Protein AF-A0A9E3DM97-F1 (afdb_monomer_lite)

Radius of gyration: 20.57 Å; chains: 1; bounding box: 46×46×54 Å

Sequence (259 aa):
MRTAILLAALASSLWGQPLRPTPDAPPVTGVTLENAVYNPANHTLDYDLVNQTQKYVSAWALVQYFKNERGDESVGGWALSEMAGSAVPKTPQVIAAGTPAFGMLAPAERRHAQSVARAGTGTADVTSMRVNLAAVIYDDASAEGDDAFLNHLFASRKARSDELQRWVPQISALKTSANPAADAQQLYQDMVEASYQEDKSNVGDVTTEQRAGRQERQRLLESIRNLVKSAEAKRPLDSQVNRLETEADSLLAGAVRRN

Structure (mmCIF, N/CA/C/O backbone):
data_AF-A0A9E3DM97-F1
#
_entry.id   AF-A0A9E3DM97-F1
#
loop_
_atom_site.group_PDB
_atom_site.id
_atom_site.type_symbol
_atom_site.label_atom_id
_atom_site.label_alt_id
_atom_site.label_comp_id
_atom_site.label_asym_id
_atom_site.label_entity_id
_atom_site.label_seq_id
_atom_site.pdbx_PDB_ins_code
_atom_site.Cartn_x
_atom_site.Cartn_y
_atom_site.Cartn_z
_atom_site.occupancy
_atom_site.B_iso_or_equiv
_atom_site.auth_seq_id
_atom_site.auth_comp_id
_atom_site.auth_asym_id
_atom_site.auth_atom_id
_atom_site.pdbx_PDB_model_num
ATOM 1 N N . MET A 1 1 ? -10.830 26.027 2.623 1.00 28.97 1 MET A N 1
ATOM 2 C CA . MET A 1 1 ? -9.904 25.484 1.599 1.00 28.97 1 MET A CA 1
ATOM 3 C C . MET A 1 1 ? -8.502 25.236 2.185 1.00 28.97 1 MET A C 1
ATOM 5 O O . MET A 1 1 ? -7.527 25.808 1.725 1.00 28.97 1 MET A O 1
ATOM 9 N N . ARG A 1 2 ? -8.372 24.416 3.241 1.00 24.23 2 ARG A N 1
ATOM 10 C CA . ARG A 1 2 ? -7.066 24.080 3.864 1.00 24.23 2 ARG A CA 1
ATOM 11 C C . ARG A 1 2 ? -6.919 22.595 4.242 1.00 24.23 2 ARG A C 1
ATOM 13 O O . ARG A 1 2 ? -5.919 22.204 4.820 1.00 24.23 2 ARG A O 1
ATOM 20 N N . THR A 1 3 ? -7.886 21.757 3.871 1.00 25.73 3 THR A N 1
ATOM 21 C CA . THR A 1 3 ? -7.971 20.351 4.302 1.00 25.73 3 THR A CA 1
ATOM 22 C C . THR A 1 3 ? -7.390 19.356 3.288 1.00 25.73 3 THR A C 1
ATOM 24 O O . THR A 1 3 ? -7.215 18.192 3.617 1.00 25.73 3 THR A O 1
ATOM 27 N N . ALA A 1 4 ? -7.052 19.796 2.070 1.00 24.53 4 ALA A N 1
ATOM 28 C CA . ALA A 1 4 ? -6.591 18.910 0.994 1.00 24.53 4 ALA A CA 1
ATOM 29 C C . ALA A 1 4 ? -5.059 18.729 0.925 1.00 24.53 4 ALA A C 1
ATOM 31 O O . ALA A 1 4 ? -4.582 17.837 0.235 1.00 24.53 4 ALA A O 1
ATOM 32 N N . ILE A 1 5 ? -4.277 19.537 1.653 1.00 25.33 5 ILE A N 1
ATOM 33 C CA . ILE A 1 5 ? -2.803 19.522 1.563 1.00 25.33 5 ILE A CA 1
ATOM 34 C C . ILE A 1 5 ? -2.169 18.511 2.542 1.00 25.33 5 ILE A C 1
ATOM 36 O O . ILE A 1 5 ? -1.063 18.036 2.303 1.00 25.33 5 ILE A O 1
ATOM 40 N N . LEU A 1 6 ? -2.878 18.085 3.598 1.00 23.70 6 LEU A N 1
ATOM 41 C CA . LEU A 1 6 ? -2.323 17.135 4.578 1.00 23.70 6 LEU A CA 1
ATOM 42 C C . LEU A 1 6 ? -2.313 15.663 4.118 1.00 23.70 6 LEU A C 1
ATOM 44 O O . LEU A 1 6 ? -1.473 14.898 4.581 1.00 23.70 6 LEU A O 1
ATOM 48 N N . LEU A 1 7 ? -3.184 15.256 3.187 1.00 25.08 7 LEU A N 1
ATOM 49 C CA . LEU A 1 7 ? -3.252 13.858 2.726 1.00 25.08 7 LEU A CA 1
ATOM 50 C C . LEU A 1 7 ? -2.130 13.491 1.735 1.00 25.08 7 LEU A C 1
ATOM 52 O O . LEU A 1 7 ? -1.658 12.358 1.738 1.00 25.08 7 LEU A O 1
ATOM 56 N N . ALA A 1 8 ? -1.628 14.452 0.954 1.00 26.42 8 ALA A N 1
ATOM 57 C CA . ALA A 1 8 ? -0.495 14.230 0.048 1.00 26.42 8 ALA A CA 1
ATOM 58 C C . ALA A 1 8 ? 0.863 14.179 0.785 1.00 26.42 8 ALA A C 1
ATOM 60 O O . ALA A 1 8 ? 1.794 13.496 0.350 1.00 26.42 8 ALA A O 1
ATOM 61 N N . ALA A 1 9 ? 0.969 14.853 1.936 1.00 24.89 9 ALA A N 1
ATOM 62 C CA . ALA A 1 9 ? 2.167 14.829 2.775 1.00 24.89 9 ALA A CA 1
ATOM 63 C C . ALA A 1 9 ? 2.327 13.491 3.522 1.00 24.89 9 ALA A C 1
ATOM 65 O O . ALA A 1 9 ? 3.437 12.965 3.591 1.00 24.89 9 ALA A O 1
ATOM 66 N N . LEU A 1 10 ? 1.224 12.887 3.981 1.00 27.94 10 LEU A N 1
ATOM 67 C CA . LEU A 1 10 ? 1.240 11.567 4.622 1.00 27.94 10 LEU A CA 1
ATOM 68 C C . LEU A 1 10 ? 1.661 10.450 3.662 1.00 27.94 10 LEU A C 1
ATOM 70 O O . LEU A 1 10 ? 2.350 9.537 4.083 1.00 27.94 10 LEU A O 1
ATOM 74 N N . ALA A 1 11 ? 1.366 10.547 2.362 1.00 31.45 11 ALA A N 1
ATOM 75 C CA . ALA A 1 11 ? 1.837 9.560 1.386 1.00 31.45 11 ALA A CA 1
ATOM 76 C C . ALA A 1 11 ? 3.361 9.615 1.125 1.00 31.45 11 ALA A C 1
ATOM 78 O O . ALA A 1 11 ? 3.932 8.686 0.555 1.00 31.45 11 ALA A O 1
ATOM 79 N N . SER A 1 12 ? 4.017 10.716 1.506 1.00 31.80 12 SER A N 1
ATOM 80 C CA . SER A 1 12 ? 5.428 10.998 1.200 1.00 31.80 12 SER A CA 1
ATOM 81 C C . SER A 1 12 ? 6.363 10.707 2.379 1.00 31.80 12 SER A C 1
ATOM 83 O O . SER A 1 12 ? 7.533 10.409 2.165 1.00 31.80 12 SER A O 1
ATOM 85 N N . SER A 1 13 ? 5.852 10.729 3.615 1.00 32.84 13 SER A N 1
ATOM 86 C CA . SER A 1 13 ? 6.583 10.334 4.830 1.00 32.84 13 SER A CA 1
ATOM 87 C C . SER A 1 13 ? 6.485 8.834 5.158 1.00 3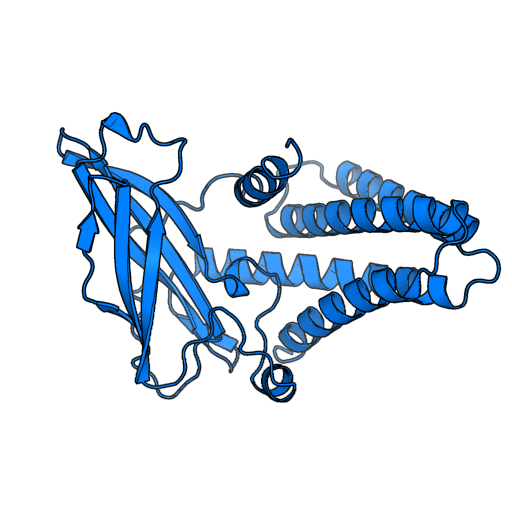2.84 13 SER A C 1
ATOM 89 O O . SER A 1 13 ? 7.102 8.377 6.120 1.00 32.84 13 SER A O 1
ATOM 91 N N . LEU A 1 14 ? 5.752 8.052 4.352 1.00 42.00 14 LEU A N 1
ATOM 92 C CA . LEU A 1 14 ? 5.551 6.607 4.544 1.00 42.00 14 LEU A CA 1
ATOM 93 C C . LEU A 1 14 ? 6.821 5.759 4.373 1.00 42.00 14 LEU A C 1
ATOM 95 O O . LEU A 1 14 ? 6.845 4.629 4.853 1.00 42.00 14 LEU A O 1
ATOM 99 N N . TRP A 1 15 ? 7.882 6.289 3.761 1.00 44.22 15 TRP A N 1
ATOM 100 C CA . TRP A 1 15 ? 9.115 5.545 3.490 1.00 44.22 15 TRP A CA 1
ATOM 101 C C . TRP A 1 15 ? 10.329 6.391 3.880 1.00 44.22 15 TRP A C 1
ATOM 103 O O . TRP A 1 15 ? 10.814 7.225 3.119 1.00 44.22 15 TRP A O 1
ATOM 113 N N . GLY A 1 16 ? 10.804 6.209 5.115 1.00 37.84 16 GLY A N 1
ATOM 114 C CA . GLY A 1 16 ? 12.095 6.746 5.536 1.00 37.84 16 GLY A CA 1
ATOM 115 C C . GLY A 1 16 ? 13.212 6.132 4.691 1.00 37.84 16 GLY A C 1
ATOM 116 O O . GLY A 1 16 ? 13.368 4.916 4.720 1.00 37.84 16 GLY A O 1
ATOM 117 N N . GLN A 1 17 ? 13.966 6.994 3.998 1.00 39.12 17 GLN A N 1
ATOM 118 C CA . GLN A 1 17 ? 14.954 6.701 2.946 1.00 39.12 17 GLN A CA 1
ATOM 119 C C . GLN A 1 17 ? 14.346 5.935 1.751 1.00 39.12 17 GLN A C 1
ATOM 121 O O . GLN A 1 17 ? 13.850 4.823 1.926 1.00 39.12 17 GLN A O 1
ATOM 126 N N . PRO A 1 18 ? 14.373 6.490 0.522 1.00 45.50 18 PRO A N 1
ATOM 127 C CA . PRO A 1 18 ? 13.959 5.728 -0.647 1.00 45.50 18 PRO A CA 1
ATOM 128 C C . PRO A 1 18 ? 14.848 4.487 -0.732 1.00 45.50 18 PRO A C 1
ATOM 130 O O . PRO A 1 18 ? 16.075 4.614 -0.736 1.00 45.50 18 PRO A O 1
ATOM 133 N N . LEU A 1 19 ? 14.233 3.300 -0.788 1.00 55.22 19 LEU A N 1
ATOM 134 C CA . LEU A 1 19 ? 14.940 2.093 -1.203 1.00 55.22 19 LEU A CA 1
ATOM 135 C C . LEU A 1 19 ? 15.675 2.464 -2.489 1.00 55.22 19 LEU A C 1
ATOM 137 O O . LEU A 1 19 ? 15.062 2.963 -3.439 1.00 55.22 19 LEU A O 1
ATOM 141 N N . ARG A 1 20 ? 17.004 2.358 -2.476 1.00 58.03 20 ARG A N 1
ATOM 142 C CA . ARG A 1 20 ? 17.763 2.536 -3.707 1.00 58.03 20 ARG A CA 1
ATOM 143 C C . ARG A 1 20 ? 17.482 1.293 -4.544 1.00 58.03 20 ARG A C 1
ATOM 145 O O . ARG A 1 20 ? 17.624 0.200 -4.003 1.00 58.03 20 ARG A O 1
ATOM 152 N N . PRO A 1 21 ? 17.061 1.445 -5.808 1.00 56.72 21 PRO A N 1
ATOM 153 C CA . PRO A 1 21 ? 16.903 0.304 -6.695 1.00 56.72 21 PRO A CA 1
ATOM 154 C C . PRO A 1 21 ? 18.220 -0.462 -6.729 1.00 56.72 21 PRO A C 1
ATOM 156 O O . PRO A 1 21 ? 19.277 0.164 -6.882 1.00 56.72 21 PRO A O 1
ATOM 159 N N . THR A 1 22 ? 18.173 -1.781 -6.579 1.00 60.03 22 THR A N 1
ATOM 160 C CA . THR A 1 22 ? 19.374 -2.589 -6.760 1.00 60.03 22 THR A CA 1
ATOM 161 C C . THR A 1 22 ? 19.718 -2.565 -8.254 1.00 60.03 22 THR A C 1
ATOM 163 O O . THR A 1 22 ? 18.855 -2.925 -9.056 1.00 60.03 22 THR A O 1
ATOM 166 N N . PRO A 1 23 ? 20.922 -2.116 -8.668 1.00 56.03 23 PRO A N 1
ATOM 167 C CA . PRO A 1 23 ? 21.264 -1.964 -10.088 1.00 56.03 23 PRO A CA 1
ATOM 168 C C . PRO A 1 23 ? 21.106 -3.249 -10.916 1.00 56.03 23 PRO A C 1
ATOM 170 O O . PRO A 1 23 ? 20.852 -3.162 -12.113 1.00 56.03 23 PRO A O 1
ATOM 173 N N . ASP A 1 24 ? 21.184 -4.407 -10.254 1.00 58.84 24 ASP A N 1
ATOM 174 C CA . ASP A 1 24 ? 21.128 -5.747 -10.848 1.00 58.84 24 ASP A CA 1
ATOM 175 C C . ASP A 1 24 ? 19.875 -6.543 -10.427 1.00 58.84 24 ASP A C 1
ATOM 177 O O . ASP A 1 24 ? 19.896 -7.774 -10.405 1.00 58.84 24 ASP A O 1
ATOM 181 N N . ALA A 1 25 ? 18.784 -5.870 -10.035 1.00 61.44 25 ALA A N 1
ATOM 182 C CA . ALA A 1 25 ? 17.543 -6.565 -9.691 1.00 61.44 25 ALA A CA 1
ATOM 183 C C . ALA A 1 25 ? 17.051 -7.435 -10.871 1.00 61.44 25 ALA A C 1
ATOM 185 O O . ALA A 1 25 ? 17.089 -6.975 -12.020 1.00 61.44 25 ALA A O 1
ATOM 186 N N . PRO A 1 26 ? 16.570 -8.670 -10.618 1.00 70.25 26 PRO A N 1
ATOM 187 C CA . PRO A 1 26 ? 16.059 -9.516 -11.682 1.00 70.25 26 PRO A CA 1
ATOM 188 C C . PRO A 1 26 ? 14.902 -8.814 -12.406 1.00 70.25 26 PRO A C 1
ATOM 190 O O . PRO A 1 26 ? 14.059 -8.182 -11.758 1.00 70.25 26 PRO A O 1
ATOM 193 N N . PRO A 1 27 ? 14.843 -8.901 -13.746 1.00 78.06 27 PRO A N 1
ATOM 194 C CA . PRO A 1 27 ? 13.791 -8.244 -14.499 1.00 78.06 27 PRO A CA 1
ATOM 195 C C . PRO A 1 27 ? 12.434 -8.853 -14.140 1.00 78.06 27 PRO A C 1
ATOM 197 O O . PRO A 1 27 ? 12.280 -10.072 -14.085 1.00 78.06 27 PRO A O 1
ATOM 200 N N . VAL A 1 28 ? 11.433 -7.997 -13.944 1.00 85.12 28 VAL A N 1
ATOM 201 C CA . VAL A 1 28 ? 10.033 -8.428 -13.920 1.00 85.12 28 VAL A CA 1
ATOM 202 C C . VAL A 1 28 ? 9.657 -8.872 -15.333 1.00 85.12 28 VAL A C 1
ATOM 204 O O . VAL A 1 28 ? 9.846 -8.113 -16.284 1.00 85.12 28 VAL A O 1
ATOM 207 N N . THR A 1 29 ? 9.129 -10.088 -15.478 1.00 90.50 29 THR A N 1
ATOM 208 C CA . THR A 1 29 ? 8.810 -10.669 -16.794 1.00 90.50 29 THR A CA 1
ATOM 209 C C . THR A 1 29 ? 7.314 -10.797 -17.044 1.00 90.50 29 THR A C 1
ATOM 211 O O . THR A 1 29 ? 6.871 -10.678 -18.184 1.00 90.50 29 THR A O 1
ATOM 214 N N . GLY A 1 30 ? 6.517 -10.995 -15.993 1.00 91.38 30 GLY A N 1
ATOM 215 C CA . GLY A 1 30 ? 5.077 -11.185 -16.140 1.00 91.38 30 GLY A CA 1
ATOM 216 C C . GLY A 1 30 ? 4.268 -9.911 -16.390 1.00 91.38 30 GLY A C 1
ATOM 217 O O . GLY A 1 30 ? 3.095 -9.998 -16.747 1.00 91.38 30 GLY A O 1
ATOM 218 N N . VAL A 1 31 ? 4.865 -8.725 -16.256 1.00 92.44 31 VAL A N 1
ATOM 219 C CA . VAL A 1 31 ? 4.238 -7.453 -16.645 1.00 92.44 31 VAL A CA 1
ATOM 220 C C . VAL A 1 31 ? 5.221 -6.648 -17.477 1.00 92.44 31 VAL A C 1
ATOM 222 O O . VAL A 1 31 ? 6.386 -6.523 -17.107 1.00 92.44 31 VAL A O 1
ATOM 225 N N . THR A 1 32 ? 4.747 -6.078 -18.582 1.00 94.00 32 THR A N 1
ATOM 226 C CA . THR A 1 32 ? 5.533 -5.184 -19.437 1.00 94.00 32 THR A CA 1
ATOM 227 C C . THR A 1 32 ? 5.023 -3.751 -19.359 1.00 94.00 32 THR A C 1
ATOM 229 O O . THR A 1 32 ? 3.848 -3.493 -19.089 1.00 94.00 32 THR A O 1
ATOM 232 N N . LEU A 1 33 ? 5.945 -2.815 -19.587 1.00 91.69 33 LEU A N 1
ATOM 233 C CA . LEU A 1 33 ? 5.658 -1.402 -19.798 1.00 91.69 33 LEU A CA 1
ATOM 234 C C . LEU A 1 33 ? 5.703 -1.124 -21.298 1.00 91.69 33 LEU A C 1
ATOM 236 O O . LEU A 1 33 ? 6.725 -1.356 -21.943 1.00 91.69 33 LEU A O 1
ATOM 240 N N . GLU A 1 34 ? 4.607 -0.619 -21.844 1.00 93.81 34 GLU A N 1
ATOM 241 C CA . GLU A 1 34 ? 4.471 -0.285 -23.260 1.00 93.81 34 GLU A CA 1
ATOM 242 C C . GLU A 1 34 ? 4.046 1.174 -23.434 1.00 93.81 34 GLU A C 1
ATOM 244 O O . GLU A 1 34 ? 3.558 1.805 -22.498 1.00 93.81 34 GLU A O 1
ATOM 249 N N . ASN A 1 35 ? 4.232 1.719 -24.641 1.00 94.19 35 ASN A N 1
ATOM 250 C CA . ASN A 1 35 ? 3.750 3.053 -25.018 1.00 94.19 35 ASN A CA 1
ATOM 251 C C . ASN A 1 35 ? 4.149 4.177 -24.040 1.00 94.19 35 ASN A C 1
ATOM 253 O O . ASN A 1 35 ? 3.373 5.099 -23.809 1.00 94.19 35 ASN A O 1
ATOM 257 N N . ALA A 1 36 ? 5.349 4.100 -23.456 1.00 92.38 36 ALA A N 1
ATOM 258 C CA . ALA A 1 36 ? 5.827 5.106 -22.516 1.00 92.38 36 ALA A CA 1
ATOM 259 C C . ALA A 1 36 ? 6.134 6.429 -23.240 1.00 92.38 36 ALA A C 1
ATOM 261 O O . ALA A 1 36 ? 7.078 6.507 -24.029 1.00 92.38 36 ALA A O 1
ATOM 262 N N . VAL A 1 37 ? 5.349 7.470 -22.961 1.00 94.50 37 VAL A N 1
ATOM 263 C CA . VAL A 1 37 ? 5.463 8.799 -23.573 1.00 94.50 37 VAL A CA 1
ATOM 264 C C . VAL A 1 37 ? 5.572 9.858 -22.484 1.00 94.50 37 VAL A C 1
ATOM 266 O O . VAL A 1 37 ? 4.679 10.019 -21.654 1.00 94.50 37 VAL A O 1
ATOM 269 N N . TYR A 1 38 ? 6.691 10.585 -22.479 1.00 91.81 38 TYR A N 1
ATOM 270 C CA . TYR A 1 38 ? 6.906 11.696 -21.558 1.00 91.81 38 TYR A CA 1
ATOM 271 C C . TYR A 1 38 ? 6.304 12.984 -22.120 1.00 91.81 38 TYR A C 1
ATOM 273 O O . TYR A 1 38 ? 6.634 13.394 -23.234 1.00 91.81 38 TYR A O 1
ATOM 281 N N . ASN A 1 39 ? 5.462 13.641 -21.328 1.00 90.44 39 ASN A N 1
ATOM 282 C CA . ASN A 1 39 ? 4.935 14.964 -21.599 1.00 90.44 39 ASN A CA 1
ATOM 283 C C . ASN A 1 39 ? 5.693 16.012 -20.756 1.00 90.44 39 ASN A C 1
ATOM 285 O O . ASN A 1 39 ? 5.494 16.106 -19.540 1.00 90.44 39 ASN A O 1
ATOM 289 N N . PRO A 1 40 ? 6.557 16.832 -21.381 1.00 87.19 40 PRO A N 1
ATOM 290 C CA . PRO A 1 40 ? 7.334 17.836 -20.662 1.00 87.19 40 PRO A CA 1
ATOM 291 C C . PRO A 1 40 ? 6.486 19.016 -20.169 1.00 87.19 40 PRO A C 1
ATOM 293 O O . PRO A 1 40 ? 6.893 19.695 -19.235 1.00 87.19 40 PRO A O 1
ATOM 296 N N . ALA A 1 41 ? 5.305 19.269 -20.749 1.00 86.56 41 ALA A N 1
ATOM 297 C CA . ALA A 1 41 ? 4.487 20.432 -20.392 1.00 86.56 41 ALA A CA 1
ATOM 298 C C . ALA A 1 41 ? 3.874 20.329 -18.985 1.00 86.56 41 ALA A C 1
ATOM 300 O O . ALA A 1 41 ? 3.607 21.341 -18.340 1.00 86.56 41 ALA A O 1
ATOM 301 N N . ASN A 1 42 ? 3.632 19.108 -18.516 1.00 85.31 42 ASN A N 1
ATOM 302 C CA . ASN A 1 42 ? 3.045 18.803 -17.210 1.00 85.31 42 ASN A CA 1
ATOM 303 C C . ASN A 1 42 ? 3.925 17.848 -16.378 1.00 85.31 42 ASN A C 1
ATOM 305 O O . ASN A 1 42 ? 3.511 17.423 -15.301 1.00 85.31 42 ASN A O 1
ATOM 309 N N . HIS A 1 43 ? 5.123 17.518 -16.872 1.00 85.56 43 HIS A N 1
ATOM 310 C CA . HIS A 1 43 ? 6.056 16.552 -16.292 1.00 85.56 43 HIS A CA 1
ATOM 311 C C . HIS A 1 43 ? 5.403 15.203 -15.939 1.00 85.56 43 HIS A C 1
ATOM 313 O O . HIS A 1 43 ? 5.650 14.641 -14.865 1.00 85.56 43 HIS A O 1
ATOM 319 N N . THR A 1 44 ? 4.572 14.680 -16.846 1.00 88.38 44 THR A N 1
ATOM 320 C CA . THR A 1 44 ? 3.958 13.353 -16.709 1.00 88.38 44 THR A CA 1
ATOM 321 C C . THR A 1 44 ? 4.574 12.348 -17.664 1.00 88.38 44 THR A C 1
ATOM 323 O O . THR A 1 44 ? 4.975 12.681 -18.773 1.00 88.38 44 THR A O 1
ATOM 326 N N . LEU A 1 45 ? 4.646 11.095 -17.233 1.00 89.81 45 LEU A N 1
ATOM 327 C CA . LEU A 1 45 ? 4.931 9.949 -18.080 1.00 89.81 45 LEU A CA 1
ATOM 328 C C . LEU A 1 45 ? 3.671 9.096 -18.156 1.00 89.81 45 LEU A C 1
ATOM 330 O O . LEU A 1 45 ? 3.239 8.539 -17.145 1.00 89.81 45 LEU A O 1
ATOM 334 N N . ASP A 1 46 ? 3.120 8.999 -19.354 1.00 92.44 46 ASP A N 1
ATOM 335 C CA . ASP A 1 46 ? 1.978 8.161 -19.691 1.00 92.44 46 ASP A CA 1
ATOM 336 C C . ASP A 1 46 ? 2.492 6.822 -20.233 1.00 92.44 46 ASP A C 1
ATOM 338 O O . ASP A 1 46 ? 3.446 6.803 -21.007 1.00 92.44 46 ASP A O 1
ATOM 342 N N . TYR A 1 47 ? 1.930 5.697 -19.790 1.00 92.62 47 TYR A N 1
ATOM 343 C CA . TYR A 1 47 ? 2.371 4.356 -20.192 1.00 92.62 47 TYR A CA 1
ATOM 344 C C . TYR A 1 47 ? 1.251 3.325 -20.037 1.00 92.62 47 TYR A C 1
ATOM 346 O O . TYR A 1 47 ? 0.289 3.520 -19.294 1.00 92.62 47 TYR A O 1
ATOM 354 N N . ASP A 1 48 ? 1.405 2.194 -20.715 1.00 93.38 48 ASP A N 1
ATOM 355 C CA . ASP A 1 48 ? 0.543 1.029 -20.571 1.00 93.38 48 ASP A CA 1
ATOM 356 C C . ASP A 1 48 ? 1.254 -0.051 -19.749 1.00 93.38 48 ASP A C 1
ATOM 358 O O . ASP A 1 48 ? 2.390 -0.426 -20.036 1.00 93.38 48 ASP A O 1
ATOM 362 N N . LEU A 1 49 ? 0.568 -0.581 -18.740 1.00 92.38 49 LEU A N 1
ATOM 363 C CA . LEU A 1 49 ? 0.935 -1.822 -18.063 1.00 92.38 49 LEU A CA 1
ATOM 364 C C . LEU A 1 49 ? 0.215 -2.979 -18.747 1.00 92.38 49 LEU A C 1
ATOM 366 O O . LEU A 1 49 ? -1.013 -2.950 -18.860 1.00 92.38 49 LEU A O 1
ATOM 370 N N . VAL A 1 50 ? 0.956 -4.000 -19.168 1.00 94.62 50 VAL A N 1
ATOM 371 C CA . VAL A 1 50 ? 0.389 -5.182 -19.825 1.00 94.62 50 VAL A CA 1
ATOM 372 C C . VAL A 1 50 ? 0.749 -6.429 -19.032 1.00 94.62 50 VAL A C 1
ATOM 374 O O . VAL A 1 50 ? 1.924 -6.756 -18.882 1.00 94.62 50 VAL A O 1
ATOM 377 N N . ASN A 1 51 ? -0.260 -7.126 -18.510 1.00 94.69 51 ASN A N 1
ATOM 378 C CA . ASN A 1 51 ? -0.064 -8.400 -17.824 1.00 94.69 51 ASN A CA 1
ATOM 379 C C . ASN A 1 51 ? 0.133 -9.521 -18.853 1.00 94.69 51 ASN A C 1
ATOM 381 O O . ASN A 1 51 ? -0.805 -9.905 -19.545 1.00 94.69 51 ASN A O 1
ATOM 385 N N . GLN A 1 52 ? 1.344 -10.062 -18.931 1.00 96.00 52 GLN A N 1
ATOM 386 C CA . GLN A 1 52 ? 1.725 -11.135 -19.854 1.00 96.00 52 GLN A CA 1
ATOM 387 C C . GLN A 1 52 ? 1.403 -12.533 -19.305 1.00 96.00 52 GLN A C 1
ATOM 389 O O . GLN A 1 52 ? 1.612 -13.540 -19.982 1.00 96.00 52 GLN A O 1
ATOM 394 N N . THR A 1 53 ? 0.919 -12.626 -18.066 1.00 92.88 53 THR A N 1
ATOM 395 C CA . THR A 1 53 ? 0.665 -13.905 -17.398 1.00 92.88 53 THR A CA 1
ATOM 396 C C . THR A 1 53 ? -0.790 -14.353 -17.513 1.00 92.88 53 THR A C 1
ATOM 398 O O . THR A 1 53 ? -1.690 -13.596 -17.874 1.00 92.88 53 THR A O 1
ATOM 401 N N . GLN A 1 54 ? -1.026 -15.614 -17.141 1.00 91.56 54 GLN A N 1
ATOM 402 C CA . GLN A 1 54 ? -2.365 -16.164 -16.911 1.00 91.56 54 GLN A CA 1
ATOM 403 C C . GLN A 1 54 ? -2.877 -15.915 -15.477 1.00 91.56 54 GLN A C 1
ATOM 405 O O . GLN A 1 54 ? -3.959 -16.378 -15.125 1.00 91.56 54 GLN A O 1
ATOM 410 N N . LYS A 1 55 ? -2.103 -15.215 -14.636 1.00 86.50 55 LYS A N 1
ATOM 411 C CA . LYS A 1 55 ? -2.445 -14.909 -13.241 1.00 86.50 55 LYS A CA 1
ATOM 412 C C . LYS A 1 55 ? -2.988 -13.491 -13.129 1.00 86.50 55 LYS A C 1
ATOM 414 O O . LYS A 1 55 ? -2.656 -12.629 -13.943 1.00 86.50 55 LYS A O 1
ATOM 419 N N . TYR A 1 56 ? -3.782 -13.219 -12.098 1.00 87.31 56 TYR A N 1
ATOM 420 C CA . TYR A 1 56 ? -4.095 -11.833 -11.763 1.00 87.31 56 TYR A CA 1
ATOM 421 C C . TYR A 1 56 ? -2.887 -11.201 -11.079 1.00 87.31 56 TYR A C 1
ATOM 423 O O . TYR A 1 56 ? -2.340 -11.745 -10.121 1.00 87.31 56 TYR A O 1
ATOM 431 N N . VAL A 1 57 ? -2.499 -10.013 -11.527 1.00 85.31 57 VAL A N 1
ATOM 432 C CA . VAL A 1 57 ? -1.574 -9.168 -10.774 1.00 85.31 57 VAL A CA 1
ATOM 433 C C . VAL A 1 57 ? -2.375 -8.485 -9.683 1.00 85.31 57 VAL A C 1
ATOM 435 O O . VAL A 1 57 ? -3.295 -7.718 -9.966 1.00 85.31 57 VAL A O 1
ATOM 438 N N . SER A 1 58 ? -2.025 -8.767 -8.434 1.00 76.69 58 SER A N 1
ATOM 439 C CA . SER A 1 58 ? -2.631 -8.133 -7.270 1.00 76.69 58 SER A CA 1
ATOM 440 C C . SER A 1 58 ? -1.948 -6.812 -6.930 1.00 76.69 58 SER A C 1
ATOM 442 O O . SER A 1 58 ? -2.601 -5.896 -6.458 1.00 76.69 58 SER A O 1
ATOM 444 N N . ALA A 1 59 ? -0.651 -6.660 -7.183 1.00 79.00 59 ALA A N 1
ATOM 445 C CA . ALA A 1 59 ? 0.036 -5.394 -6.966 1.00 79.00 59 ALA A CA 1
ATOM 446 C C . ALA A 1 59 ? 1.278 -5.282 -7.844 1.00 79.00 59 ALA A C 1
ATOM 448 O O . ALA A 1 59 ? 1.876 -6.277 -8.240 1.00 79.00 59 ALA A O 1
ATOM 449 N N . TRP A 1 60 ? 1.697 -4.052 -8.096 1.00 83.19 60 TRP A N 1
ATOM 450 C CA . TRP A 1 60 ? 2.942 -3.732 -8.783 1.00 83.19 60 TRP A CA 1
ATOM 451 C C . TRP A 1 60 ? 3.592 -2.481 -8.185 1.00 83.19 60 TRP A C 1
ATOM 453 O O . TRP A 1 60 ? 2.918 -1.632 -7.580 1.00 83.19 60 TRP A O 1
ATOM 463 N N . ALA A 1 61 ? 4.910 -2.393 -8.353 1.00 82.88 61 ALA A N 1
ATOM 464 C CA . ALA A 1 61 ? 5.764 -1.300 -7.916 1.00 82.88 61 ALA A CA 1
ATOM 465 C C . ALA A 1 61 ? 6.686 -0.858 -9.057 1.00 82.88 61 ALA A C 1
ATOM 467 O O . ALA A 1 61 ? 7.291 -1.686 -9.737 1.00 82.88 61 ALA A O 1
ATOM 468 N N . LEU A 1 62 ? 6.805 0.454 -9.237 1.00 84.12 62 LEU A N 1
ATOM 469 C CA . LEU A 1 62 ? 7.631 1.104 -10.244 1.00 84.12 62 LEU A CA 1
ATOM 470 C C . LEU A 1 62 ? 8.650 2.027 -9.574 1.00 84.12 62 LEU A C 1
ATOM 472 O O . LEU A 1 62 ? 8.317 2.747 -8.629 1.00 84.12 62 LEU A O 1
ATOM 476 N N . VAL A 1 63 ? 9.854 2.082 -10.133 1.00 82.50 63 VAL A N 1
ATOM 477 C CA . VAL A 1 63 ? 10.826 3.147 -9.863 1.00 82.50 63 VAL A CA 1
ATOM 478 C C . VAL A 1 63 ? 10.738 4.176 -10.974 1.00 82.50 63 VAL A C 1
ATOM 480 O O . VAL A 1 63 ? 10.764 3.822 -12.150 1.00 82.50 63 VAL A O 1
ATOM 483 N N . GLN A 1 64 ? 10.667 5.447 -10.602 1.00 84.12 64 GLN A N 1
ATOM 484 C CA . GLN A 1 64 ? 10.757 6.576 -11.516 1.00 84.12 64 GLN A CA 1
ATOM 485 C C . GLN A 1 64 ? 12.208 7.046 -11.616 1.00 84.12 64 GLN A C 1
ATOM 487 O O . GLN A 1 64 ? 12.881 7.215 -10.598 1.00 84.12 64 GLN A O 1
ATOM 492 N N . TYR A 1 65 ? 12.663 7.311 -12.834 1.00 85.25 65 TYR A N 1
ATOM 493 C CA . TYR A 1 65 ? 13.956 7.921 -13.115 1.00 85.25 65 TYR A CA 1
ATOM 494 C C . TYR A 1 65 ? 13.745 9.208 -13.906 1.00 85.25 65 TYR A C 1
ATOM 496 O O . TYR A 1 65 ? 12.917 9.253 -14.820 1.00 85.25 65 TYR A O 1
ATOM 504 N N . PHE A 1 66 ? 14.509 10.238 -13.557 1.00 86.25 66 PHE A N 1
ATOM 505 C CA . PHE A 1 66 ? 14.508 11.531 -14.228 1.00 86.25 66 PHE A CA 1
ATOM 506 C C . PHE A 1 66 ? 15.882 11.813 -14.800 1.00 86.25 66 PHE A C 1
ATOM 508 O O . PHE A 1 66 ? 16.887 11.615 -14.114 1.00 86.25 66 PHE A O 1
ATOM 515 N N . LYS A 1 67 ? 15.912 12.334 -16.021 1.00 87.38 67 LYS A N 1
ATOM 516 C CA . LYS A 1 67 ? 17.131 12.823 -16.654 1.00 87.38 67 LYS A CA 1
ATOM 517 C C . LYS A 1 67 ? 17.114 14.344 -16.699 1.00 87.38 67 LYS A C 1
ATOM 519 O O . LYS A 1 67 ? 16.084 14.923 -17.050 1.00 87.38 67 LYS A O 1
ATOM 524 N N . ASN A 1 68 ? 18.234 14.974 -16.352 1.00 85.88 68 ASN A N 1
ATOM 525 C CA . ASN A 1 68 ? 18.380 16.426 -16.436 1.00 85.88 68 ASN A CA 1
ATOM 526 C C . ASN A 1 68 ? 18.906 16.890 -17.814 1.00 85.88 68 ASN A C 1
ATOM 528 O O . ASN A 1 68 ? 19.210 16.069 -18.683 1.00 85.88 68 ASN A O 1
ATOM 532 N N . GLU A 1 69 ? 19.041 18.203 -18.030 1.00 83.69 69 GLU A N 1
ATOM 533 C CA . GLU A 1 69 ? 19.621 18.774 -19.265 1.00 83.69 69 GLU A CA 1
ATOM 534 C C . GLU A 1 69 ? 21.070 18.343 -19.536 1.00 83.69 69 GLU A C 1
ATOM 536 O O . GLU A 1 69 ? 21.479 18.226 -20.690 1.00 83.69 69 GLU A O 1
ATOM 541 N N . ARG A 1 70 ? 21.848 18.064 -18.483 1.00 84.88 70 ARG A N 1
ATOM 542 C CA . ARG A 1 70 ? 23.230 17.562 -18.595 1.00 84.88 70 ARG A CA 1
ATOM 543 C C . ARG A 1 70 ? 23.287 16.086 -18.981 1.00 84.88 70 ARG A C 1
ATOM 545 O O . ARG A 1 70 ? 24.349 15.575 -19.319 1.00 84.88 70 ARG A O 1
ATOM 552 N N . GLY A 1 71 ? 22.142 15.412 -18.950 1.00 83.50 71 GLY A N 1
ATOM 553 C CA . GLY A 1 71 ? 22.011 13.994 -19.210 1.00 83.50 71 GLY A CA 1
ATOM 554 C C . GLY A 1 71 ? 22.235 13.102 -17.989 1.00 83.50 71 GLY A C 1
ATOM 555 O O . GLY A 1 71 ? 22.232 11.883 -18.154 1.00 83.50 71 GLY A O 1
ATOM 556 N N . ASP A 1 72 ? 22.382 13.670 -16.791 1.00 83.88 72 ASP A N 1
ATOM 557 C CA . ASP A 1 72 ? 22.495 12.897 -15.556 1.00 83.88 72 ASP A CA 1
ATOM 558 C C . ASP A 1 72 ? 21.137 12.293 -15.202 1.00 83.88 72 ASP A C 1
ATOM 560 O O . ASP A 1 72 ? 20.113 12.983 -15.225 1.00 83.88 72 ASP A O 1
ATOM 564 N N . GLU A 1 73 ? 21.135 11.011 -14.846 1.00 83.00 73 GLU A N 1
ATOM 565 C CA . GLU A 1 73 ? 19.939 10.311 -14.398 1.00 83.00 73 GLU A CA 1
ATOM 566 C C . GLU A 1 73 ? 19.902 10.208 -12.871 1.00 83.00 73 GLU A C 1
ATOM 568 O O . GLU A 1 73 ? 20.896 9.896 -12.216 1.00 83.00 73 GLU A O 1
ATOM 573 N N . SER A 1 74 ? 18.729 10.452 -12.299 1.00 79.81 74 SER A N 1
ATOM 574 C CA . SER A 1 74 ? 18.481 10.366 -10.864 1.00 79.81 74 SER A CA 1
ATOM 575 C C . SER A 1 74 ? 17.193 9.606 -10.577 1.00 79.81 74 SER A C 1
ATOM 577 O O . SER A 1 74 ? 16.264 9.591 -11.387 1.00 79.81 74 SER A O 1
ATOM 579 N N . VAL A 1 75 ? 17.132 8.961 -9.411 1.00 77.88 75 VAL A N 1
ATOM 580 C CA . VAL A 1 75 ? 15.907 8.307 -8.946 1.00 77.88 75 VAL A CA 1
ATOM 581 C C . VAL A 1 75 ? 14.926 9.379 -8.496 1.00 77.88 75 VAL A C 1
ATOM 583 O O . VAL A 1 75 ? 15.185 10.132 -7.559 1.00 77.88 75 VAL A O 1
ATOM 586 N N . GLY A 1 76 ? 13.789 9.413 -9.174 1.00 69.25 76 GLY A N 1
ATOM 587 C CA . GLY A 1 76 ? 12.711 10.357 -8.953 1.00 69.25 76 GLY A CA 1
ATOM 588 C C . GLY A 1 76 ? 11.744 9.994 -7.837 1.00 69.25 76 GLY A C 1
ATOM 589 O O . GLY A 1 76 ? 11.046 10.851 -7.297 1.00 69.25 76 GLY A O 1
ATOM 590 N N . GLY A 1 77 ? 11.711 8.712 -7.487 1.00 72.75 77 GLY A N 1
ATOM 591 C CA . GLY A 1 77 ? 10.838 8.168 -6.464 1.00 72.75 77 GLY A CA 1
ATOM 592 C C . GLY A 1 77 ? 10.217 6.849 -6.894 1.00 72.75 77 GLY A C 1
ATOM 593 O O . GLY A 1 77 ? 10.632 6.223 -7.868 1.00 72.75 77 GLY A O 1
ATOM 594 N N . TRP A 1 78 ? 9.208 6.437 -6.137 1.00 71.75 78 TRP A N 1
ATOM 595 C CA . TRP A 1 78 ? 8.501 5.179 -6.328 1.00 71.75 78 TRP A CA 1
ATOM 596 C C . TRP A 1 78 ? 7.035 5.456 -6.663 1.00 71.75 78 TRP A C 1
ATOM 598 O O . TRP A 1 78 ? 6.389 6.283 -6.014 1.00 71.75 78 TRP A O 1
ATOM 608 N N . ALA A 1 79 ? 6.508 4.748 -7.658 1.00 70.50 79 ALA A N 1
ATOM 609 C CA . ALA A 1 79 ? 5.081 4.682 -7.939 1.00 70.50 79 ALA A CA 1
ATOM 610 C C . ALA A 1 79 ? 4.590 3.275 -7.611 1.00 70.50 79 ALA A C 1
ATOM 612 O O . ALA A 1 79 ? 5.021 2.285 -8.193 1.00 70.50 79 ALA A O 1
ATOM 613 N N . LEU A 1 80 ? 3.701 3.189 -6.635 1.00 69.00 80 LEU A N 1
ATOM 614 C CA . LEU A 1 80 ? 3.137 1.939 -6.159 1.00 69.00 80 LEU A CA 1
ATOM 615 C C . LEU A 1 80 ? 1.677 1.915 -6.587 1.00 69.00 80 LEU A C 1
ATOM 617 O O . LEU A 1 80 ? 0.970 2.906 -6.391 1.00 69.00 80 LEU A O 1
ATOM 621 N N . SER A 1 81 ? 1.209 0.790 -7.129 1.00 68.06 81 SER A N 1
ATOM 622 C CA . SER A 1 81 ? -0.236 0.547 -7.165 1.00 68.06 81 SER A CA 1
ATOM 623 C C . SER A 1 81 ? -0.802 0.721 -5.756 1.00 68.06 81 SER A C 1
ATOM 625 O O . SER A 1 81 ? -0.126 0.404 -4.772 1.00 68.06 81 SER A O 1
ATOM 627 N N . GLU A 1 82 ? -2.040 1.205 -5.635 1.00 52.34 82 GLU A N 1
ATOM 628 C CA . GLU A 1 82 ? -2.686 1.356 -4.326 1.00 52.34 82 GLU A CA 1
ATOM 629 C C . GLU A 1 82 ? -2.635 0.067 -3.514 1.00 52.34 82 GLU A C 1
ATOM 631 O O . GLU A 1 82 ? -2.615 0.150 -2.307 1.00 52.34 82 GLU A O 1
ATOM 636 N N . MET A 1 83 ? -2.525 -1.111 -4.124 1.00 49.38 83 MET A N 1
ATOM 637 C CA . MET A 1 83 ? -2.394 -2.386 -3.414 1.00 49.38 83 MET A CA 1
ATOM 638 C C . MET A 1 83 ? -0.983 -2.651 -2.868 1.00 49.38 83 MET A C 1
ATOM 640 O O . MET A 1 83 ? -0.826 -3.427 -1.932 1.00 49.38 83 MET A O 1
ATOM 644 N N . ALA A 1 84 ? 0.052 -2.004 -3.408 1.00 43.66 84 ALA A N 1
ATOM 645 C CA . ALA A 1 84 ? 1.401 -1.983 -2.840 1.00 43.66 84 ALA A CA 1
ATOM 646 C C . ALA A 1 84 ? 1.567 -0.898 -1.754 1.00 43.66 84 ALA A C 1
ATOM 648 O O . ALA A 1 84 ? 2.326 -1.105 -0.809 1.00 43.66 84 ALA A O 1
ATOM 649 N N . GLY A 1 85 ? 0.849 0.231 -1.863 1.00 38.12 85 GLY A N 1
ATOM 650 C CA . GLY A 1 85 ? 0.825 1.298 -0.846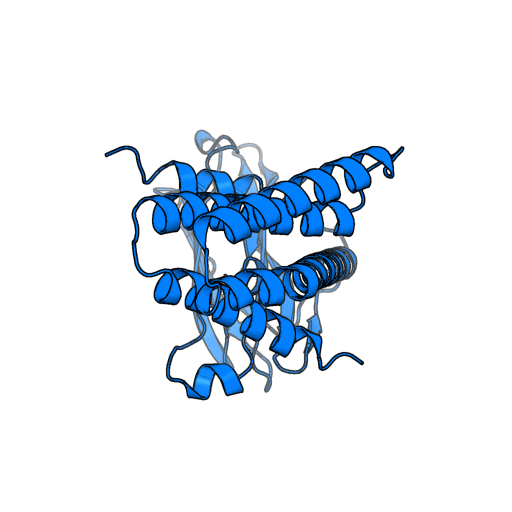 1.00 38.12 85 GLY A CA 1
ATOM 651 C C . GLY A 1 85 ? -0.191 1.077 0.287 1.00 38.12 85 GLY A C 1
ATOM 652 O O . GLY A 1 85 ? 0.059 1.441 1.437 1.00 38.12 85 GLY A O 1
ATOM 653 N N . SER A 1 86 ? -1.316 0.443 -0.028 1.00 38.47 86 SER A N 1
ATOM 654 C CA . SER A 1 86 ? -2.265 -0.146 0.909 1.00 38.47 86 SER A CA 1
ATOM 655 C C . SER A 1 86 ? -1.625 -1.387 1.489 1.00 38.47 86 SER A C 1
ATOM 657 O O . SER A 1 86 ? -0.952 -2.157 0.802 1.00 38.47 86 SER A O 1
ATOM 659 N N . ALA A 1 87 ? -1.858 -1.611 2.771 1.00 39.19 87 ALA A N 1
ATOM 660 C CA . ALA A 1 87 ? -1.369 -2.807 3.420 1.00 39.19 87 ALA A CA 1
ATOM 661 C C . ALA A 1 87 ? -2.031 -4.099 2.847 1.00 39.19 87 ALA A C 1
ATOM 663 O O . ALA A 1 87 ? -1.582 -5.195 3.172 1.00 39.19 87 ALA A O 1
ATOM 664 N N . VAL A 1 88 ? -3.051 -3.990 1.971 1.00 40.78 88 VAL A N 1
ATOM 665 C CA . VAL A 1 88 ? -3.888 -5.092 1.460 1.00 40.78 88 VAL A CA 1
ATOM 666 C C . VAL A 1 88 ? -3.589 -5.469 -0.007 1.00 40.78 88 VAL A C 1
ATOM 668 O O . VAL A 1 88 ? -3.903 -4.688 -0.910 1.00 40.78 88 VAL A O 1
ATOM 671 N N . PRO A 1 89 ? -3.170 -6.711 -0.310 1.00 38.94 89 PRO A N 1
ATOM 672 C CA . PRO A 1 89 ? -3.548 -7.377 -1.553 1.00 38.94 89 PRO A CA 1
ATOM 673 C C . PRO A 1 89 ? -4.986 -7.916 -1.427 1.00 38.94 89 PRO A C 1
ATOM 675 O O . PRO A 1 89 ? -5.252 -8.888 -0.726 1.00 38.94 89 PRO A O 1
ATOM 678 N N . LYS A 1 90 ? -5.947 -7.260 -2.083 1.00 40.75 90 LYS A N 1
ATOM 679 C CA . LYS A 1 90 ? -7.325 -7.745 -2.215 1.00 40.75 90 LYS A CA 1
ATOM 680 C C . LYS A 1 90 ? -7.295 -9.011 -3.068 1.00 40.75 90 LYS A C 1
ATOM 682 O O . LYS A 1 90 ? -6.814 -8.989 -4.196 1.00 40.75 90 LYS A O 1
ATOM 687 N N . THR A 1 91 ? -7.792 -10.112 -2.519 1.00 40.22 91 THR A N 1
ATOM 688 C CA . THR A 1 91 ? -7.967 -11.364 -3.262 1.00 40.22 91 THR A CA 1
ATOM 689 C C . THR A 1 91 ? -9.201 -11.275 -4.170 1.00 40.22 91 THR A C 1
ATOM 691 O O . THR A 1 91 ? -10.112 -10.492 -3.881 1.00 40.22 91 THR A O 1
ATOM 694 N N . PRO A 1 92 ? -9.311 -12.119 -5.215 1.00 37.88 92 PRO A N 1
ATOM 695 C CA . PRO A 1 92 ? -10.504 -12.207 -6.063 1.00 37.88 92 PRO A CA 1
ATOM 696 C C . PRO A 1 92 ? -11.828 -12.404 -5.303 1.00 37.88 92 PRO A C 1
ATOM 698 O O . PRO A 1 92 ? -12.886 -12.008 -5.777 1.00 37.88 92 PRO A O 1
ATOM 701 N N . GLN A 1 93 ? -11.791 -12.960 -4.089 1.00 34.72 93 GLN A N 1
ATOM 702 C CA . GLN A 1 93 ? -12.984 -13.162 -3.259 1.00 34.72 93 GLN A CA 1
ATOM 703 C C . GLN A 1 93 ? -13.515 -11.859 -2.640 1.00 34.72 93 GLN A C 1
ATOM 705 O O . GLN A 1 93 ? -14.723 -11.717 -2.483 1.00 34.72 93 GLN A O 1
ATOM 710 N N . VAL A 1 94 ? -12.656 -10.865 -2.384 1.00 36.81 94 VAL A N 1
ATOM 711 C CA . VAL A 1 94 ? -13.081 -9.502 -1.999 1.00 36.81 94 VAL A CA 1
ATOM 712 C C . VAL A 1 94 ? -13.694 -8.759 -3.202 1.00 36.81 94 VAL A C 1
ATOM 714 O O . VAL A 1 94 ? -14.515 -7.860 -3.033 1.00 36.81 94 VAL A O 1
ATOM 717 N N . ILE A 1 95 ? -13.362 -9.177 -4.431 1.00 37.81 95 ILE A N 1
ATOM 718 C CA . ILE A 1 95 ? -13.913 -8.640 -5.690 1.00 37.81 95 ILE A CA 1
ATOM 719 C C . ILE A 1 95 ? -15.342 -9.144 -5.944 1.00 37.81 95 ILE A C 1
ATOM 721 O O . ILE A 1 95 ? -16.134 -8.440 -6.569 1.00 37.81 95 ILE A O 1
ATOM 725 N N . ALA A 1 96 ? -15.724 -10.306 -5.397 1.00 32.91 96 ALA A N 1
ATOM 726 C CA . ALA A 1 96 ? -17.093 -10.826 -5.496 1.00 32.91 96 ALA A CA 1
ATOM 727 C C . ALA A 1 96 ? -18.145 -9.901 -4.840 1.00 32.91 96 ALA A C 1
ATOM 729 O O . ALA A 1 96 ? -19.328 -10.010 -5.148 1.00 32.91 96 ALA A O 1
ATOM 730 N N . ALA A 1 97 ? -17.719 -8.943 -4.003 1.00 37.34 97 ALA A N 1
ATOM 731 C CA . ALA A 1 97 ? -18.556 -7.875 -3.447 1.00 37.34 97 ALA A CA 1
ATOM 732 C C . ALA A 1 97 ? -18.704 -6.641 -4.374 1.00 37.34 97 ALA A C 1
ATOM 734 O O . ALA A 1 97 ? -19.148 -5.581 -3.935 1.00 37.34 97 ALA A O 1
ATOM 735 N N . GLY A 1 98 ? -18.328 -6.745 -5.655 1.00 27.44 98 GLY A N 1
ATOM 736 C CA . GLY A 1 98 ? -18.668 -5.764 -6.694 1.00 27.44 98 GLY A CA 1
ATOM 737 C C . GLY A 1 98 ? -17.822 -4.487 -6.726 1.00 27.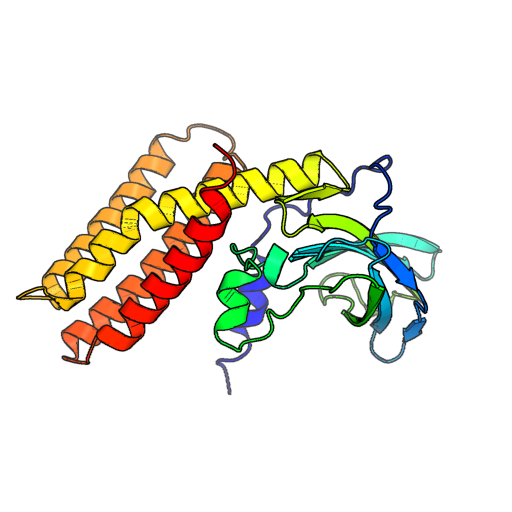44 98 GLY A C 1
ATOM 738 O O . GLY A 1 98 ? -18.148 -3.568 -7.472 1.00 27.44 98 GLY A O 1
ATOM 739 N N . THR A 1 99 ? -16.731 -4.406 -5.957 1.00 33.16 99 THR A N 1
ATOM 740 C CA . THR A 1 99 ? -15.801 -3.266 -6.029 1.00 33.16 99 THR A CA 1
ATOM 741 C C . THR A 1 99 ? -14.537 -3.691 -6.779 1.00 33.16 99 THR A C 1
ATOM 743 O O . THR A 1 99 ? -13.765 -4.478 -6.224 1.00 33.16 99 THR A O 1
ATOM 746 N N . PRO A 1 100 ? -14.282 -3.214 -8.015 1.00 35.03 100 PRO A N 1
ATOM 747 C CA . PRO A 1 100 ? -13.012 -3.479 -8.679 1.00 35.03 100 PRO A CA 1
ATOM 748 C C . PRO A 1 100 ? -11.879 -2.945 -7.798 1.00 35.03 100 PRO A C 1
ATOM 750 O O . PRO A 1 100 ? -11.884 -1.788 -7.374 1.00 35.03 100 PRO A O 1
ATOM 753 N N . ALA A 1 101 ? -10.930 -3.812 -7.453 1.00 49.31 101 ALA A N 1
ATOM 754 C CA . ALA A 1 101 ? -9.761 -3.408 -6.694 1.00 49.31 101 ALA A CA 1
ATOM 755 C C . ALA A 1 101 ? -8.895 -2.511 -7.590 1.00 49.31 101 ALA A C 1
ATOM 757 O O . ALA A 1 101 ? -8.272 -2.991 -8.540 1.00 49.31 101 ALA A O 1
ATOM 758 N N . PHE A 1 102 ? -8.888 -1.203 -7.311 1.00 49.88 102 PHE A N 1
ATOM 759 C CA . PHE A 1 102 ? -7.975 -0.252 -7.942 1.00 49.88 102 PHE A CA 1
ATOM 760 C C . PHE A 1 102 ? -6.548 -0.815 -7.888 1.00 49.88 102 PHE A C 1
ATOM 762 O O . PHE A 1 102 ? -6.002 -1.044 -6.811 1.00 49.88 102 PHE A O 1
ATOM 769 N N . GLY A 1 103 ? -5.961 -1.086 -9.057 1.00 60.59 103 GLY A N 1
ATOM 770 C CA . GLY A 1 103 ? -4.591 -1.592 -9.174 1.00 60.59 103 GLY A CA 1
ATOM 771 C C . GLY A 1 103 ? -4.431 -3.047 -9.627 1.00 60.59 103 GLY A C 1
ATOM 772 O O . GLY A 1 103 ? -3.356 -3.354 -10.136 1.00 60.59 103 GLY A O 1
ATOM 773 N N . MET A 1 104 ? -5.460 -3.906 -9.564 1.00 76.81 104 MET A N 1
ATOM 774 C CA . MET A 1 104 ? -5.338 -5.295 -10.053 1.00 76.81 104 MET A CA 1
ATOM 775 C C . MET A 1 104 ? -5.295 -5.369 -11.572 1.00 76.81 104 MET A C 1
ATOM 777 O O . MET A 1 104 ? -6.146 -4.740 -12.182 1.00 76.81 104 MET A O 1
ATOM 781 N N . LEU A 1 105 ? -4.406 -6.152 -12.182 1.00 84.62 105 LEU A N 1
ATOM 782 C CA . LEU A 1 105 ? -4.417 -6.394 -13.634 1.00 84.62 105 LEU A CA 1
ATOM 783 C C . LEU A 1 105 ? -4.855 -7.833 -13.904 1.00 84.62 105 LEU A C 1
ATOM 785 O O . LEU A 1 105 ? -4.210 -8.775 -13.442 1.00 84.62 105 LEU A O 1
ATOM 789 N N . ALA A 1 106 ? -5.945 -8.011 -14.641 1.00 88.75 106 ALA A N 1
ATOM 790 C CA . ALA A 1 106 ? -6.401 -9.320 -15.082 1.00 88.75 106 ALA A CA 1
ATOM 791 C C . ALA A 1 106 ? -5.410 -9.958 -16.072 1.00 88.75 106 ALA A C 1
ATOM 793 O O . ALA A 1 106 ? -4.574 -9.252 -16.648 1.00 88.75 106 ALA A O 1
ATOM 794 N N . PRO A 1 107 ? -5.464 -11.286 -16.268 1.00 92.00 107 PRO A N 1
ATOM 795 C CA . PRO A 1 107 ? -4.689 -11.956 -17.308 1.00 92.00 107 PRO A CA 1
ATOM 796 C C . PRO A 1 107 ? -4.868 -11.278 -18.670 1.00 92.00 107 PRO A C 1
ATOM 798 O O . PRO A 1 107 ? -5.999 -10.983 -19.060 1.00 92.00 107 PRO A O 1
ATOM 801 N N . ALA A 1 108 ? -3.764 -11.021 -19.377 1.00 91.19 108 ALA A N 1
ATOM 802 C CA . ALA A 1 108 ? -3.740 -10.309 -20.661 1.00 91.19 108 ALA A CA 1
ATOM 803 C C . ALA A 1 108 ? -4.339 -8.883 -20.647 1.00 91.19 108 ALA A C 1
ATOM 805 O O . ALA A 1 108 ? -4.538 -8.286 -21.708 1.00 91.19 108 ALA A O 1
ATOM 806 N N . GLU A 1 109 ? -4.631 -8.308 -19.474 1.00 92.38 109 GLU A N 1
ATOM 807 C CA . GLU A 1 109 ? -5.147 -6.944 -19.384 1.00 92.38 109 GLU A CA 1
ATOM 808 C C . GLU A 1 109 ? -4.058 -5.933 -19.740 1.00 92.38 109 GLU A C 1
ATOM 810 O O . GLU A 1 109 ? -2.921 -6.009 -19.266 1.00 92.38 109 GLU A O 1
ATOM 815 N N . ARG A 1 110 ? -4.460 -4.934 -20.528 1.00 93.69 110 ARG A N 1
ATOM 816 C CA . ARG A 1 110 ? -3.734 -3.683 -20.714 1.00 93.69 110 ARG A CA 1
ATOM 817 C C . ARG A 1 110 ? -4.415 -2.589 -19.909 1.00 93.69 110 ARG A C 1
ATOM 819 O O . ARG A 1 110 ? -5.609 -2.347 -20.082 1.00 93.69 110 ARG A O 1
ATOM 826 N N . ARG A 1 111 ? -3.641 -1.875 -19.097 1.00 90.06 111 ARG A N 1
ATOM 827 C CA . ARG A 1 111 ? -4.120 -0.721 -18.342 1.00 90.06 111 ARG A CA 1
ATOM 828 C C . ARG A 1 111 ? -3.238 0.487 -18.567 1.00 90.06 111 ARG A C 1
ATOM 830 O O . ARG A 1 111 ? -2.040 0.441 -18.313 1.00 90.06 111 ARG A O 1
ATOM 837 N N . HIS A 1 112 ? -3.880 1.583 -18.938 1.00 90.06 112 HIS A N 1
ATOM 838 C CA . HIS A 1 112 ? -3.237 2.879 -18.984 1.00 90.06 112 HIS A CA 1
ATOM 839 C C . HIS A 1 112 ? -2.955 3.403 -17.570 1.00 90.06 112 HIS A C 1
ATOM 841 O O . HIS A 1 112 ? -3.824 3.352 -16.693 1.00 90.06 112 HIS A O 1
ATOM 847 N N . ALA A 1 113 ? -1.750 3.917 -17.354 1.00 86.94 113 ALA A N 1
ATOM 848 C CA . ALA A 1 113 ? -1.315 4.508 -16.103 1.00 86.94 113 ALA A CA 1
ATOM 849 C C . ALA A 1 113 ? -0.459 5.751 -16.363 1.00 86.94 113 ALA A C 1
ATOM 851 O O . ALA A 1 113 ? 0.166 5.907 -17.410 1.00 86.94 113 ALA A O 1
ATOM 852 N N . GLN A 1 114 ? -0.424 6.631 -15.366 1.00 86.00 114 GLN A N 1
ATOM 853 C CA . GLN A 1 114 ? 0.334 7.869 -15.423 1.00 86.00 114 GLN A CA 1
ATOM 854 C C . GLN A 1 114 ? 1.212 7.997 -14.183 1.00 86.00 114 GLN A C 1
ATOM 856 O O . GLN A 1 114 ? 0.787 7.738 -13.056 1.00 86.00 114 GLN A O 1
ATOM 861 N N . SER A 1 115 ? 2.451 8.419 -14.400 1.00 82.88 115 SER A N 1
ATOM 862 C CA . SER A 1 115 ? 3.395 8.791 -13.356 1.00 82.88 115 SER A CA 1
ATOM 863 C C . SER A 1 115 ? 3.678 10.283 -13.465 1.00 82.88 115 SER A C 1
ATOM 865 O O . SER A 1 115 ? 3.953 10.784 -14.547 1.00 82.88 115 SER A O 1
ATOM 867 N N . VAL A 1 116 ? 3.635 10.995 -12.344 1.00 80.12 116 VAL A N 1
ATOM 868 C CA . VAL A 1 116 ? 3.934 12.432 -12.289 1.00 80.12 116 VAL A CA 1
ATOM 869 C C . VAL A 1 116 ? 5.286 12.622 -11.617 1.00 80.12 116 VAL A C 1
ATOM 871 O O . VAL A 1 116 ? 5.541 11.992 -10.585 1.00 80.12 116 VAL A O 1
ATOM 874 N N . ALA A 1 117 ? 6.134 13.494 -12.161 1.00 71.38 117 ALA A N 1
ATOM 875 C CA . ALA A 1 117 ? 7.347 13.908 -11.469 1.00 71.38 117 ALA A CA 1
ATOM 876 C C . ALA A 1 117 ? 6.970 14.619 -10.156 1.00 71.38 117 ALA A C 1
ATOM 878 O O . ALA A 1 117 ? 6.297 15.652 -10.164 1.00 71.38 117 ALA A O 1
ATOM 879 N N . ARG A 1 118 ? 7.341 14.051 -9.001 1.00 62.03 118 ARG A N 1
ATOM 880 C CA . ARG A 1 118 ? 6.986 14.644 -7.702 1.00 62.03 118 ARG A CA 1
ATOM 881 C C . ARG A 1 118 ? 7.796 15.917 -7.443 1.00 62.03 118 ARG A C 1
ATOM 883 O O . ARG A 1 118 ? 9.014 15.939 -7.598 1.00 62.03 118 ARG A O 1
ATOM 890 N N . ALA A 1 119 ? 7.112 16.958 -6.967 1.00 43.28 119 ALA A N 1
ATOM 891 C CA . ALA A 1 119 ? 7.730 18.200 -6.512 1.00 43.28 119 ALA A CA 1
ATOM 892 C C . ALA A 1 119 ? 8.678 17.923 -5.327 1.00 43.28 119 ALA A C 1
ATOM 894 O O . ALA A 1 119 ? 8.238 17.528 -4.249 1.00 43.28 119 ALA A O 1
ATOM 895 N N . GLY A 1 120 ? 9.981 18.094 -5.550 1.00 48.47 120 GLY A N 1
ATOM 896 C CA . GLY A 1 120 ? 11.047 17.821 -4.575 1.00 48.47 120 GLY A CA 1
ATOM 897 C C . GLY A 1 120 ? 12.370 17.480 -5.261 1.00 48.47 120 GLY A C 1
ATOM 898 O O . GLY A 1 120 ? 13.431 17.909 -4.820 1.00 48.47 120 GLY A O 1
ATOM 899 N N . THR A 1 121 ? 12.293 16.813 -6.411 1.00 51.69 121 THR A N 1
ATOM 900 C CA . THR A 1 121 ? 13.310 16.902 -7.463 1.00 51.69 121 THR A CA 1
ATOM 901 C C . THR A 1 121 ? 13.057 18.212 -8.195 1.00 51.69 121 THR A C 1
ATOM 903 O O . THR A 1 121 ? 11.911 18.447 -8.567 1.00 51.69 121 THR A O 1
ATOM 906 N N . GLY A 1 122 ? 14.041 19.100 -8.352 1.00 53.97 122 GLY A N 1
ATOM 907 C CA . GLY A 1 122 ? 13.851 20.351 -9.096 1.00 53.97 122 GLY A CA 1
ATOM 908 C C . GLY A 1 122 ? 13.262 20.064 -10.480 1.00 53.97 122 GLY A C 1
ATOM 909 O O . GLY A 1 122 ? 13.971 19.612 -11.370 1.00 53.97 122 GLY A O 1
ATOM 910 N N . THR A 1 123 ? 11.951 20.263 -10.649 1.00 58.22 123 THR A N 1
ATOM 911 C CA . THR A 1 123 ? 11.224 19.871 -11.870 1.00 58.22 123 THR A CA 1
ATOM 912 C C . THR A 1 123 ? 11.614 20.734 -13.063 1.00 58.22 123 THR A C 1
ATOM 914 O O . THR A 1 123 ? 11.401 20.326 -14.197 1.00 58.22 123 THR A O 1
ATOM 917 N N . ALA A 1 124 ? 12.223 21.895 -12.799 1.00 61.56 124 ALA A N 1
ATOM 918 C CA . ALA 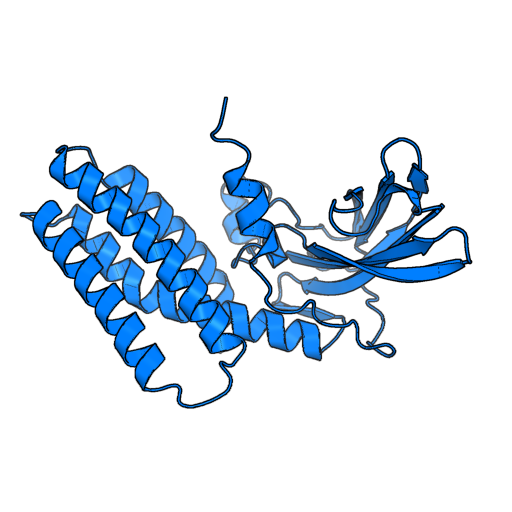A 1 124 ? 12.699 22.834 -13.806 1.00 61.56 124 ALA A CA 1
ATOM 919 C C . ALA A 1 124 ? 13.716 22.220 -14.783 1.00 61.56 124 ALA A C 1
ATOM 921 O O . ALA A 1 124 ? 13.764 22.660 -15.925 1.00 61.56 124 ALA A O 1
ATOM 922 N N . ASP A 1 125 ? 14.452 21.179 -14.373 1.00 74.25 125 ASP A N 1
ATOM 923 C CA . ASP A 1 125 ? 15.551 20.624 -15.173 1.00 74.25 125 ASP A CA 1
ATOM 924 C C . ASP A 1 125 ? 15.224 19.255 -15.797 1.00 74.25 125 ASP A C 1
ATOM 926 O O . ASP A 1 125 ? 16.098 18.647 -16.413 1.00 74.25 125 ASP A O 1
ATOM 930 N N . VAL A 1 126 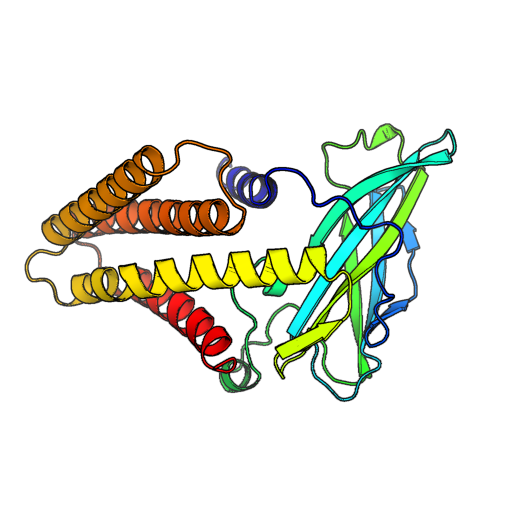? 14.005 18.719 -15.629 1.00 80.75 126 VAL A N 1
ATOM 931 C CA . VAL A 1 126 ? 13.661 17.365 -16.108 1.00 80.75 126 VAL A CA 1
ATOM 932 C C . VAL A 1 126 ? 13.398 17.380 -17.615 1.00 80.75 126 VAL A C 1
ATOM 934 O O . VAL A 1 126 ? 12.392 17.914 -18.074 1.00 80.75 126 VAL A O 1
ATOM 937 N N . THR A 1 127 ? 14.276 16.734 -18.384 1.00 87.19 127 THR A N 1
ATOM 938 C CA . THR A 1 127 ? 14.180 16.643 -19.853 1.00 87.19 127 THR A CA 1
ATOM 939 C C . THR A 1 127 ? 13.554 15.342 -20.337 1.00 87.19 127 THR A C 1
ATOM 941 O O . THR A 1 127 ? 12.976 15.290 -21.421 1.00 87.19 127 THR A O 1
ATOM 944 N N . SER A 1 128 ? 13.655 14.278 -19.542 1.00 88.25 128 SER A N 1
ATOM 945 C CA . SER A 1 128 ? 12.961 13.020 -19.798 1.00 88.25 128 SER A CA 1
ATOM 946 C C . SER A 1 128 ? 12.700 12.263 -18.505 1.00 88.25 128 SER A C 1
ATOM 948 O O . SER A 1 128 ? 13.368 12.459 -17.486 1.00 88.25 128 SER A O 1
ATOM 950 N N . MET A 1 129 ? 11.713 11.380 -18.570 1.00 88.06 129 MET A N 1
ATOM 951 C CA . MET A 1 129 ? 11.319 10.501 -17.485 1.00 88.06 129 MET A CA 1
ATOM 952 C C . MET A 1 129 ? 11.185 9.083 -18.027 1.00 88.06 129 MET A C 1
ATOM 954 O O . MET A 1 129 ? 10.685 8.883 -19.132 1.00 88.06 129 MET A O 1
ATOM 958 N N . ARG A 1 130 ? 11.594 8.094 -17.236 1.00 88.25 130 ARG A N 1
ATOM 959 C CA . ARG A 1 130 ? 11.288 6.682 -17.488 1.00 88.25 130 ARG A CA 1
ATOM 960 C C . ARG A 1 130 ? 10.856 6.002 -16.199 1.00 88.25 130 ARG A C 1
ATOM 962 O O . ARG A 1 130 ? 11.171 6.469 -15.105 1.00 88.25 130 ARG A O 1
ATOM 969 N N . VAL A 1 131 ? 10.157 4.884 -16.333 1.00 86.50 131 VAL A N 1
ATOM 970 C CA . VAL A 1 131 ? 9.816 4.007 -15.212 1.00 86.50 131 VAL A CA 1
ATOM 971 C C . VAL A 1 131 ? 10.340 2.606 -15.462 1.00 86.50 131 VAL A C 1
ATOM 973 O O . VAL A 1 131 ? 10.350 2.153 -16.602 1.00 86.50 131 VAL A O 1
ATOM 976 N N . ASN A 1 132 ? 10.740 1.926 -14.392 1.00 87.19 132 ASN A N 1
ATOM 977 C CA . ASN A 1 132 ? 11.039 0.498 -14.413 1.00 87.19 132 ASN A CA 1
ATOM 978 C C . ASN A 1 132 ? 10.119 -0.232 -13.443 1.00 87.19 132 ASN A C 1
ATOM 980 O O . ASN A 1 132 ? 9.907 0.246 -12.328 1.00 87.19 132 ASN A O 1
ATOM 984 N N . LEU A 1 133 ? 9.634 -1.408 -13.840 1.00 87.62 133 LEU A N 1
ATOM 985 C CA . LEU A 1 133 ? 8.986 -2.347 -12.927 1.00 87.62 133 LEU A CA 1
ATOM 986 C C . LEU A 1 133 ? 10.016 -2.899 -11.950 1.00 87.62 133 LEU A C 1
ATOM 988 O O . LEU A 1 133 ? 10.983 -3.541 -12.343 1.00 87.62 133 LEU A O 1
ATOM 992 N N . ALA A 1 134 ? 9.792 -2.601 -10.677 1.00 84.50 134 ALA A N 1
ATOM 993 C CA . ALA A 1 134 ? 10.621 -3.052 -9.574 1.00 84.50 134 ALA A CA 1
ATOM 994 C C . ALA A 1 134 ? 10.105 -4.357 -8.987 1.00 84.50 134 ALA A C 1
ATOM 996 O O . ALA A 1 134 ? 10.893 -5.187 -8.553 1.00 84.50 134 ALA A O 1
ATOM 997 N N . ALA A 1 135 ? 8.779 -4.510 -8.939 1.00 85.88 135 ALA A N 1
ATOM 998 C CA . ALA A 1 135 ? 8.141 -5.710 -8.435 1.00 85.88 135 ALA A CA 1
ATOM 999 C C . ALA A 1 135 ? 6.709 -5.873 -8.943 1.00 85.88 135 ALA A C 1
ATOM 1001 O O . ALA A 1 135 ? 5.999 -4.892 -9.185 1.00 85.88 135 ALA A O 1
ATOM 1002 N N . VAL A 1 136 ? 6.275 -7.126 -9.020 1.00 87.38 136 VAL A N 1
ATOM 1003 C CA . VAL A 1 136 ? 4.902 -7.563 -9.279 1.00 87.38 136 VAL A CA 1
ATOM 1004 C C . VAL A 1 136 ? 4.547 -8.650 -8.274 1.00 87.38 136 VAL A C 1
ATOM 1006 O O . VAL A 1 136 ? 5.365 -9.505 -7.956 1.00 87.38 136 VAL A O 1
ATOM 1009 N N . ILE A 1 137 ? 3.322 -8.613 -7.762 1.00 84.81 137 ILE A N 1
ATOM 1010 C CA . ILE A 1 137 ? 2.768 -9.594 -6.831 1.00 84.81 137 ILE A CA 1
ATOM 1011 C C . ILE A 1 137 ? 1.492 -10.136 -7.454 1.00 84.81 137 ILE A C 1
ATOM 1013 O O . ILE A 1 137 ? 0.619 -9.364 -7.856 1.00 84.81 137 ILE A O 1
ATOM 1017 N N . TYR A 1 138 ? 1.370 -11.453 -7.507 1.00 84.44 138 TYR A N 1
ATOM 1018 C CA . TYR A 1 138 ? 0.216 -12.147 -8.061 1.00 84.44 138 TYR A CA 1
ATOM 1019 C C . TYR A 1 138 ? -0.827 -12.457 -6.984 1.00 84.44 138 TYR A C 1
ATOM 1021 O O . TYR A 1 138 ? -0.600 -12.274 -5.786 1.00 84.44 138 TYR A O 1
ATOM 1029 N N . ASP A 1 139 ? -2.013 -12.870 -7.409 1.00 76.31 139 ASP A N 1
ATOM 1030 C CA . ASP A 1 139 ? -3.129 -13.255 -6.542 1.00 76.31 139 ASP A CA 1
ATOM 1031 C C . ASP A 1 139 ? -2.900 -14.567 -5.772 1.00 76.31 139 ASP A C 1
ATOM 1033 O O . ASP A 1 139 ? -3.460 -14.749 -4.690 1.00 76.31 139 ASP A O 1
ATOM 1037 N N . ASP A 1 140 ? -2.029 -15.444 -6.276 1.00 73.75 140 ASP A N 1
ATOM 1038 C CA . ASP A 1 140 ? -1.524 -16.635 -5.576 1.00 73.75 140 ASP A CA 1
ATOM 1039 C C . ASP A 1 140 ? -0.395 -16.326 -4.572 1.00 73.75 140 ASP A C 1
ATOM 1041 O O . ASP A 1 140 ? 0.213 -17.235 -4.010 1.00 73.75 140 ASP A O 1
ATOM 1045 N N . ALA A 1 141 ? -0.119 -15.038 -4.345 1.00 72.31 141 ALA A N 1
ATOM 1046 C CA . ALA A 1 141 ? 0.931 -14.511 -3.481 1.00 72.31 141 ALA A CA 1
ATOM 1047 C C . ALA A 1 141 ? 2.375 -14.810 -3.923 1.00 72.31 141 ALA A C 1
ATOM 1049 O O . ALA A 1 141 ? 3.298 -14.452 -3.181 1.00 72.31 141 ALA A O 1
ATOM 1050 N N . SER A 1 142 ? 2.591 -15.386 -5.112 1.00 83.19 142 SER A N 1
ATOM 1051 C CA . SER A 1 142 ? 3.906 -15.369 -5.758 1.00 83.19 142 SER A CA 1
ATOM 1052 C C . SER A 1 142 ? 4.270 -13.944 -6.196 1.00 83.19 142 SER A C 1
ATOM 1054 O O . SER A 1 142 ? 3.403 -13.071 -6.307 1.00 83.19 142 SER A O 1
ATOM 1056 N N . ALA A 1 143 ? 5.560 -13.674 -6.387 1.00 86.75 143 ALA A N 1
ATOM 1057 C CA . ALA A 1 143 ? 6.048 -12.357 -6.774 1.00 86.75 143 ALA A CA 1
ATOM 1058 C C . ALA A 1 143 ? 7.293 -12.449 -7.664 1.00 86.75 143 ALA A C 1
ATOM 1060 O O . ALA A 1 143 ? 8.027 -13.432 -7.611 1.00 86.75 143 ALA A O 1
ATOM 1061 N N . GLU A 1 144 ? 7.514 -11.402 -8.452 1.00 90.19 144 GLU A N 1
ATOM 1062 C CA . GLU A 1 144 ? 8.691 -11.186 -9.299 1.00 90.19 144 GLU A CA 1
ATOM 1063 C C . GLU A 1 144 ? 9.267 -9.796 -9.013 1.00 90.19 144 GLU A C 1
ATOM 1065 O O . GLU A 1 144 ? 8.498 -8.870 -8.746 1.00 90.19 144 GLU A O 1
ATOM 1070 N N . GLY A 1 145 ? 10.588 -9.626 -9.112 1.00 87.75 145 GLY A N 1
ATOM 1071 C CA . GLY A 1 145 ? 11.255 -8.325 -9.010 1.00 87.75 145 GLY A CA 1
ATOM 1072 C C . GLY A 1 145 ? 12.444 -8.298 -8.053 1.00 87.75 145 GLY A C 1
ATOM 1073 O O . GLY A 1 145 ? 13.058 -9.323 -7.781 1.00 87.75 145 GLY A O 1
ATOM 1074 N N . ASP A 1 146 ? 12.771 -7.109 -7.548 1.00 84.19 146 ASP A N 1
ATOM 1075 C CA . ASP A 1 146 ? 13.859 -6.889 -6.590 1.00 84.19 146 ASP A CA 1
ATOM 1076 C C . ASP A 1 146 ? 13.545 -7.579 -5.246 1.00 84.19 146 ASP A C 1
ATOM 1078 O O . ASP A 1 146 ? 12.626 -7.179 -4.527 1.00 84.19 146 ASP A O 1
ATOM 1082 N N . ASP A 1 147 ? 14.320 -8.610 -4.893 1.00 82.31 147 ASP A N 1
ATOM 1083 C CA . ASP A 1 147 ? 14.141 -9.386 -3.659 1.00 82.31 147 ASP A CA 1
ATOM 1084 C C . ASP A 1 147 ? 14.285 -8.539 -2.392 1.00 82.31 147 ASP A C 1
ATOM 1086 O O . ASP A 1 147 ? 13.550 -8.741 -1.424 1.00 82.31 147 ASP A O 1
ATOM 1090 N N . ALA A 1 148 ? 15.213 -7.578 -2.364 1.00 80.38 148 ALA A N 1
ATOM 1091 C CA . ALA A 1 148 ? 15.391 -6.711 -1.204 1.00 80.38 148 ALA A CA 1
ATOM 1092 C C . ALA A 1 148 ? 14.159 -5.816 -1.022 1.00 80.38 148 ALA A C 1
ATOM 1094 O O . ALA A 1 148 ? 13.658 -5.662 0.097 1.00 80.38 148 ALA A O 1
ATOM 1095 N N . PHE A 1 149 ? 13.625 -5.290 -2.127 1.00 78.12 149 PHE A N 1
ATOM 1096 C CA . PHE A 1 149 ? 12.372 -4.541 -2.131 1.00 78.12 149 PHE A CA 1
ATOM 1097 C C . PHE A 1 149 ? 11.177 -5.411 -1.708 1.00 78.12 149 PHE A C 1
ATOM 1099 O O . PHE A 1 149 ? 10.399 -5.006 -0.844 1.00 78.12 149 PHE A O 1
ATOM 1106 N N . LEU A 1 150 ? 11.031 -6.610 -2.277 1.00 78.50 150 LEU A N 1
ATOM 1107 C CA . LEU A 1 150 ? 9.943 -7.539 -1.963 1.00 78.50 150 LEU A CA 1
ATOM 1108 C C . LEU A 1 150 ? 9.981 -7.982 -0.499 1.00 78.50 150 LEU A C 1
ATOM 1110 O O . LEU A 1 150 ? 8.952 -7.945 0.176 1.00 78.50 150 LEU A O 1
ATOM 1114 N N . ASN A 1 151 ? 11.158 -8.334 0.020 1.00 78.88 151 ASN A N 1
ATOM 1115 C CA . ASN A 1 151 ? 11.340 -8.682 1.427 1.00 78.88 151 ASN A CA 1
ATOM 1116 C C . ASN A 1 151 ? 10.976 -7.508 2.332 1.00 78.88 151 ASN A C 1
ATOM 1118 O O . ASN A 1 151 ? 10.200 -7.682 3.268 1.00 78.88 151 ASN A O 1
ATOM 1122 N N . HIS A 1 152 ? 11.455 -6.301 2.018 1.00 77.00 152 HIS A N 1
ATOM 1123 C CA . HIS A 1 152 ? 11.092 -5.090 2.750 1.00 77.00 152 HIS A CA 1
ATOM 1124 C C . HIS A 1 152 ? 9.571 -4.852 2.753 1.00 77.00 152 HIS A C 1
ATOM 1126 O O . HIS A 1 152 ? 8.980 -4.566 3.800 1.00 77.00 152 HIS A O 1
ATOM 1132 N N . LEU A 1 153 ? 8.920 -5.004 1.597 1.00 75.81 153 LEU A N 1
ATOM 1133 C CA . LEU A 1 153 ? 7.476 -4.848 1.438 1.00 75.81 153 LEU A CA 1
ATOM 1134 C C . LEU A 1 153 ? 6.694 -5.890 2.252 1.00 75.81 153 LEU A C 1
ATOM 1136 O O . LEU A 1 153 ? 5.761 -5.533 2.974 1.00 75.81 153 LEU A O 1
ATOM 1140 N N . PHE A 1 154 ? 7.059 -7.171 2.162 1.00 76.56 154 PHE A N 1
ATOM 1141 C CA . PHE A 1 154 ? 6.376 -8.241 2.892 1.00 76.56 154 PHE A CA 1
ATOM 1142 C C . PHE A 1 154 ? 6.590 -8.134 4.403 1.00 76.56 154 PHE A C 1
ATOM 1144 O O . PHE A 1 154 ? 5.624 -8.262 5.154 1.00 76.56 154 PHE A O 1
ATOM 1151 N N . ALA A 1 155 ? 7.808 -7.820 4.841 1.00 75.44 155 ALA A N 1
ATOM 1152 C CA . ALA A 1 155 ? 8.148 -7.575 6.238 1.00 75.44 155 ALA A CA 1
ATOM 1153 C C . ALA A 1 155 ? 7.329 -6.407 6.822 1.00 75.44 155 ALA A C 1
ATOM 1155 O O . ALA A 1 155 ? 6.676 -6.539 7.860 1.00 75.44 155 ALA A O 1
ATOM 1156 N N . SER A 1 156 ? 7.250 -5.289 6.089 1.00 75.12 156 SER A N 1
ATOM 1157 C CA . SER A 1 156 ? 6.420 -4.138 6.470 1.00 75.12 156 SER A CA 1
ATOM 1158 C C . SER A 1 156 ? 4.943 -4.511 6.582 1.00 75.12 156 SER A C 1
ATOM 1160 O O . SER A 1 156 ? 4.282 -4.144 7.550 1.00 75.12 156 SER A O 1
ATOM 1162 N N . ARG A 1 157 ? 4.411 -5.267 5.614 1.00 73.75 157 ARG A N 1
ATOM 1163 C CA . ARG A 1 157 ? 3.013 -5.726 5.630 1.00 73.75 157 ARG A CA 1
ATOM 1164 C C . ARG A 1 157 ? 2.720 -6.621 6.825 1.00 73.75 157 ARG A C 1
ATOM 1166 O O . ARG A 1 157 ? 1.702 -6.418 7.484 1.00 73.75 157 ARG A O 1
ATOM 1173 N N . LYS A 1 158 ? 3.608 -7.573 7.120 1.00 76.62 158 LYS A N 1
ATOM 1174 C CA . LYS A 1 158 ? 3.472 -8.449 8.283 1.00 76.62 158 LYS A CA 1
ATOM 1175 C C . LYS A 1 158 ? 3.405 -7.638 9.576 1.00 76.62 158 LYS A C 1
ATOM 1177 O O . LYS A 1 158 ? 2.461 -7.813 10.336 1.00 76.62 158 LYS A O 1
ATOM 1182 N N . ALA A 1 159 ? 4.329 -6.700 9.778 1.00 79.12 159 ALA A N 1
ATOM 1183 C CA . ALA A 1 159 ? 4.342 -5.867 10.979 1.00 79.12 159 ALA A CA 1
ATOM 1184 C C . ALA A 1 159 ? 3.050 -5.044 11.152 1.00 79.12 159 ALA A C 1
ATOM 1186 O O . ALA A 1 159 ? 2.521 -4.943 12.257 1.00 79.12 159 ALA A O 1
ATOM 1187 N N . ARG A 1 160 ? 2.495 -4.495 10.060 1.00 76.56 160 ARG A N 1
ATOM 1188 C CA . ARG A 1 160 ? 1.200 -3.787 10.099 1.00 76.56 160 ARG A CA 1
ATOM 1189 C C . ARG A 1 160 ? 0.038 -4.722 10.432 1.00 76.56 160 ARG A C 1
ATOM 1191 O O . ARG A 1 160 ? -0.812 -4.371 11.243 1.00 76.56 160 ARG A O 1
ATOM 1198 N N . SER A 1 161 ? 0.010 -5.907 9.820 1.00 74.44 161 SER A N 1
ATOM 1199 C CA . SER A 1 161 ? -0.995 -6.935 10.108 1.00 74.44 161 SER A CA 1
ATOM 1200 C C . SER A 1 161 ? -0.969 -7.330 11.584 1.00 74.44 161 SER A C 1
ATOM 1202 O O . SER A 1 161 ? -2.021 -7.378 12.215 1.00 74.44 161 SER A O 1
ATOM 1204 N N . ASP A 1 162 ? 0.218 -7.564 12.145 1.00 81.81 162 ASP A N 1
ATOM 1205 C CA . ASP A 1 162 ? 0.386 -7.961 13.545 1.00 81.81 162 ASP A CA 1
ATOM 1206 C C . ASP A 1 162 ? -0.136 -6.866 14.507 1.00 81.81 162 ASP A C 1
ATOM 1208 O O . ASP A 1 162 ? -0.816 -7.171 15.489 1.00 81.81 162 ASP A O 1
ATOM 1212 N N . GLU A 1 163 ? 0.090 -5.579 14.204 1.00 84.69 163 GLU A N 1
ATOM 1213 C CA . GLU A 1 163 ? -0.483 -4.468 14.985 1.00 84.69 163 GLU A CA 1
ATOM 1214 C C . GLU A 1 163 ? -2.013 -4.408 14.890 1.00 84.69 163 GLU A C 1
ATOM 1216 O O . GLU A 1 163 ? -2.694 -4.201 15.895 1.00 84.69 163 GLU A O 1
ATOM 1221 N N . LEU A 1 164 ? -2.588 -4.635 13.712 1.00 79.88 164 LEU A N 1
ATOM 1222 C CA . LEU A 1 164 ? -4.042 -4.637 13.557 1.00 79.88 164 LEU A CA 1
ATOM 1223 C C . LEU A 1 164 ? -4.701 -5.808 14.277 1.00 79.88 164 LEU A C 1
ATOM 1225 O O . LEU A 1 164 ? -5.692 -5.599 14.972 1.00 79.88 164 LEU A O 1
ATOM 1229 N N . GLN A 1 165 ? -4.131 -7.013 14.182 1.00 82.44 165 GLN A N 1
ATOM 1230 C CA . GLN A 1 165 ? -4.609 -8.174 14.944 1.00 82.44 165 GLN A CA 1
ATOM 1231 C C . GLN A 1 165 ? -4.614 -7.899 16.447 1.00 82.44 165 GLN A C 1
ATOM 1233 O O . GLN A 1 165 ? -5.525 -8.332 17.150 1.00 82.44 165 GLN A O 1
ATOM 1238 N N . ARG A 1 166 ? -3.610 -7.166 16.941 1.00 89.06 166 ARG A N 1
ATOM 1239 C CA . ARG A 1 166 ? -3.499 -6.805 18.355 1.00 89.06 166 ARG A CA 1
ATOM 1240 C C . ARG A 1 166 ? -4.592 -5.828 18.801 1.00 89.06 166 ARG A C 1
ATOM 1242 O O . ARG A 1 166 ? -5.154 -6.010 19.883 1.00 89.06 166 ARG A O 1
ATOM 1249 N N . TRP A 1 167 ? -4.866 -4.785 18.018 1.00 89.12 167 TRP A N 1
ATOM 1250 C CA . TRP A 1 167 ? -5.675 -3.650 18.485 1.00 89.12 167 TRP A CA 1
ATOM 1251 C C . TRP A 1 167 ? -7.124 -3.657 18.005 1.00 89.12 167 TRP A C 1
ATOM 1253 O O . TRP A 1 167 ? -8.004 -3.216 18.741 1.00 89.12 167 TRP A O 1
ATOM 1263 N N . VAL A 1 168 ? -7.408 -4.174 16.809 1.00 85.31 168 VAL A N 1
ATOM 1264 C CA . VAL A 1 168 ? -8.758 -4.125 16.222 1.00 85.31 168 VAL A CA 1
ATOM 1265 C C . VAL A 1 168 ? -9.808 -4.809 17.100 1.00 85.31 168 VAL A C 1
ATOM 1267 O O . VAL A 1 168 ? -10.833 -4.175 17.327 1.00 85.31 168 VAL A O 1
ATOM 1270 N N . PRO A 1 169 ? -9.577 -5.995 17.701 1.00 88.12 169 PRO A N 1
ATOM 1271 C CA . PRO A 1 169 ? -10.566 -6.601 18.597 1.00 88.12 169 PRO A CA 1
ATOM 1272 C C . PRO A 1 169 ? -10.951 -5.706 19.787 1.00 88.12 169 PRO A C 1
ATOM 1274 O O . PRO A 1 169 ? -12.106 -5.693 20.212 1.00 88.12 169 PRO A O 1
ATOM 1277 N N . GLN A 1 170 ? -10.001 -4.922 20.306 1.00 92.06 170 GLN A N 1
ATOM 1278 C CA . GLN A 1 170 ? -10.244 -3.989 21.411 1.00 92.06 170 GLN A CA 1
ATOM 1279 C C . GLN A 1 170 ? -11.040 -2.766 20.936 1.00 92.06 170 GLN A C 1
ATOM 1281 O O . GLN A 1 170 ? -11.950 -2.313 21.625 1.00 92.06 170 GLN A O 1
ATOM 1286 N N . ILE A 1 171 ? -10.755 -2.272 19.727 1.00 88.06 171 ILE A N 1
ATOM 1287 C CA . ILE A 1 171 ? -11.536 -1.208 19.080 1.00 88.06 171 ILE A CA 1
ATOM 1288 C C . ILE A 1 171 ? -12.973 -1.685 18.814 1.00 88.06 171 ILE A C 1
ATOM 1290 O O . ILE A 1 171 ? -13.924 -0.956 19.087 1.00 88.06 171 ILE A O 1
ATOM 1294 N N . SER A 1 172 ? -13.145 -2.916 18.328 1.00 86.31 172 SER A N 1
ATOM 1295 C CA . SER A 1 172 ? -14.445 -3.549 18.087 1.00 86.31 172 SER A CA 1
ATOM 1296 C C . SER A 1 172 ? -15.297 -3.634 19.350 1.00 86.31 172 SER A C 1
ATOM 1298 O O . SER A 1 172 ? -16.495 -3.340 19.311 1.00 86.31 172 SER A O 1
ATOM 1300 N N . ALA A 1 173 ? -14.680 -3.965 20.488 1.00 90.12 173 ALA A N 1
ATOM 1301 C CA . ALA A 1 173 ? -15.365 -4.066 21.774 1.00 90.12 173 ALA A CA 1
ATOM 1302 C C . ALA A 1 173 ? -16.018 -2.743 22.226 1.00 90.12 173 ALA A C 1
ATOM 1304 O O . ALA A 1 173 ? -17.000 -2.770 22.972 1.00 90.12 173 ALA A O 1
ATOM 1305 N N . LEU A 1 174 ? -15.554 -1.589 21.722 1.00 87.94 174 LEU A N 1
ATOM 1306 C CA . LEU A 1 174 ? -16.148 -0.280 22.023 1.00 87.94 174 LEU A CA 1
ATOM 1307 C C . LEU A 1 174 ? -17.609 -0.165 21.566 1.00 87.94 174 LEU A C 1
ATOM 1309 O O . LEU A 1 174 ? -18.370 0.587 22.170 1.00 87.94 174 LEU A O 1
ATOM 1313 N N . LYS A 1 175 ? -18.030 -0.918 20.538 1.00 86.19 175 LYS A N 1
ATOM 1314 C CA . LYS A 1 175 ? -19.422 -0.913 20.041 1.00 86.19 175 LYS A CA 1
ATOM 1315 C C . LYS A 1 175 ? -20.415 -1.416 21.082 1.00 86.19 175 LYS A C 1
ATOM 1317 O O . LYS A 1 175 ? -21.548 -0.950 21.139 1.00 86.19 175 LYS A O 1
ATOM 1322 N N . THR A 1 176 ? -19.988 -2.373 21.897 1.00 89.31 176 THR A N 1
ATOM 1323 C CA . THR A 1 176 ? -20.815 -3.010 22.928 1.00 89.31 176 THR A CA 1
ATOM 1324 C C . THR A 1 176 ? -20.476 -2.525 24.333 1.00 89.31 176 THR A C 1
ATOM 1326 O O . THR A 1 176 ? -21.003 -3.059 25.307 1.00 89.31 176 THR A O 1
ATOM 1329 N N . SER A 1 177 ? -19.587 -1.538 24.457 1.00 91.69 177 SER A N 1
ATOM 1330 C CA . SER A 1 177 ? -19.193 -0.984 25.747 1.00 91.69 177 SER A CA 1
ATOM 1331 C C . SER A 1 177 ? -20.362 -0.259 26.418 1.00 91.69 177 SER A C 1
ATOM 1333 O O . SER A 1 177 ? -21.088 0.513 25.791 1.00 91.69 177 SER A O 1
ATOM 1335 N N . ALA A 1 178 ? -20.505 -0.462 27.729 1.00 92.44 178 ALA A N 1
ATOM 1336 C CA . ALA A 1 178 ? -21.436 0.304 28.553 1.00 92.44 178 ALA A CA 1
ATOM 1337 C C . ALA A 1 178 ? -20.987 1.768 28.745 1.00 92.44 178 ALA A C 1
ATOM 1339 O O . ALA A 1 178 ? -21.815 2.631 29.040 1.00 92.44 178 ALA A O 1
ATOM 1340 N N . ASN A 1 179 ? -19.690 2.057 28.581 1.00 92.44 179 ASN A N 1
ATOM 1341 C CA . ASN A 1 179 ? -19.114 3.396 28.668 1.00 92.44 179 ASN A CA 1
ATOM 1342 C C . ASN A 1 179 ? -18.028 3.595 27.592 1.00 92.44 179 ASN A C 1
ATOM 1344 O O . ASN A 1 179 ? -16.832 3.632 27.899 1.00 92.44 179 ASN A O 1
ATOM 1348 N N . PRO A 1 180 ? -18.431 3.764 26.322 1.00 87.38 180 PRO A N 1
ATOM 1349 C CA . PRO A 1 180 ? -17.498 3.769 25.200 1.00 87.38 180 PRO A CA 1
ATOM 1350 C C . PRO A 1 180 ? -16.492 4.923 25.250 1.00 87.38 180 PRO A C 1
ATOM 1352 O O . PRO A 1 180 ? -15.413 4.809 24.684 1.00 87.38 180 PRO A O 1
ATOM 1355 N N . ALA A 1 181 ? -16.815 6.033 25.924 1.00 88.25 181 ALA A N 1
ATOM 1356 C CA . ALA A 1 181 ? -15.890 7.153 26.076 1.00 88.25 181 ALA A CA 1
ATOM 1357 C C . ALA A 1 181 ? -14.728 6.809 27.021 1.00 88.25 181 ALA A C 1
ATOM 1359 O O . ALA A 1 181 ? -13.572 7.049 26.674 1.00 88.25 181 ALA A O 1
ATOM 1360 N N . ALA A 1 182 ? -15.023 6.219 28.186 1.00 92.12 182 ALA A N 1
ATOM 1361 C CA . ALA A 1 182 ? -13.990 5.795 29.129 1.00 92.12 182 ALA A CA 1
ATOM 1362 C C . ALA A 1 182 ? -13.135 4.661 28.547 1.00 92.12 182 ALA A C 1
ATOM 1364 O O . ALA A 1 182 ? -11.910 4.730 28.614 1.00 92.12 182 ALA A O 1
ATOM 1365 N N . ASP A 1 183 ? -13.767 3.677 27.905 1.00 92.75 183 ASP A N 1
ATOM 1366 C CA . ASP A 1 183 ? -13.057 2.535 27.324 1.00 92.75 183 ASP A CA 1
ATOM 1367 C C . ASP A 1 183 ? -12.188 2.953 26.127 1.00 92.75 183 ASP A C 1
ATOM 1369 O O . ASP A 1 183 ? -11.047 2.510 26.008 1.00 92.75 183 ASP A O 1
ATOM 1373 N N . ALA A 1 184 ? -12.666 3.865 25.268 1.00 89.69 184 ALA A N 1
ATOM 1374 C CA . ALA A 1 184 ? -11.857 4.400 24.170 1.00 89.69 184 ALA A CA 1
ATOM 1375 C C . ALA A 1 184 ? -10.665 5.221 24.686 1.00 89.69 184 ALA A C 1
ATOM 1377 O O . ALA A 1 184 ? -9.583 5.183 24.096 1.00 89.69 184 ALA A O 1
ATOM 1378 N N . GLN A 1 185 ? -10.848 5.955 25.788 1.00 91.56 185 GLN A N 1
ATOM 1379 C CA . GLN A 1 185 ? -9.775 6.710 26.427 1.00 91.56 185 GLN A CA 1
ATOM 1380 C C . GLN A 1 185 ? -8.729 5.782 27.057 1.00 91.56 185 GLN A C 1
ATOM 1382 O O . GLN A 1 185 ? -7.534 6.042 26.912 1.00 91.56 185 GLN A O 1
ATOM 1387 N N . GLN A 1 186 ? -9.156 4.698 27.711 1.00 94.06 186 GLN A N 1
ATOM 1388 C CA . GLN A 1 186 ? -8.246 3.682 28.242 1.00 94.06 186 GLN A CA 1
ATOM 1389 C C . GLN A 1 186 ? -7.456 3.017 27.111 1.00 94.06 186 GLN A C 1
ATOM 1391 O O . GLN A 1 186 ? -6.231 2.981 27.157 1.00 94.06 186 GLN A O 1
ATOM 1396 N N . LEU A 1 187 ? -8.135 2.602 26.039 1.00 93.88 187 LEU A N 1
ATOM 1397 C CA . LEU A 1 187 ? -7.488 2.004 24.873 1.00 93.88 187 LEU A CA 1
ATOM 1398 C C . LEU A 1 187 ? -6.445 2.942 24.243 1.00 93.88 187 LEU A C 1
ATOM 1400 O O . LEU A 1 187 ? -5.356 2.513 23.862 1.00 93.88 187 LEU A O 1
ATOM 1404 N N . TYR A 1 188 ? -6.747 4.242 24.159 1.00 92.12 188 TYR A N 1
ATOM 1405 C CA . TYR A 1 188 ? -5.775 5.236 23.709 1.00 92.12 188 TYR A CA 1
ATOM 1406 C C . TYR A 1 188 ? -4.522 5.252 24.599 1.00 92.12 188 TYR A C 1
ATOM 1408 O O . TYR A 1 188 ? -3.405 5.286 24.081 1.00 92.12 188 TYR A O 1
ATOM 1416 N N . GLN A 1 189 ? -4.692 5.219 25.924 1.00 93.25 189 GLN A N 1
ATOM 1417 C CA . GLN A 1 189 ? -3.576 5.190 26.874 1.00 93.25 189 GLN A CA 1
ATOM 1418 C C . GLN A 1 189 ? -2.743 3.913 26.731 1.00 93.25 189 GLN A C 1
ATOM 1420 O O . GLN A 1 189 ? -1.518 4.008 26.667 1.00 93.25 189 GLN A O 1
ATOM 1425 N N . ASP A 1 190 ? -3.386 2.756 26.585 1.00 94.12 190 ASP A N 1
ATOM 1426 C CA . ASP A 1 190 ? -2.710 1.466 26.414 1.00 94.12 190 ASP A CA 1
ATOM 1427 C C . ASP A 1 190 ? -1.833 1.450 25.150 1.00 94.12 190 ASP A C 1
ATOM 1429 O O . ASP A 1 190 ? -0.696 0.974 25.168 1.00 94.12 190 ASP A O 1
ATOM 1433 N N . MET A 1 191 ? -2.313 2.037 24.049 1.00 92.88 191 MET A N 1
ATOM 1434 C CA . MET A 1 191 ? -1.545 2.147 22.803 1.00 92.88 191 MET A CA 1
ATOM 1435 C C . MET A 1 191 ? -0.389 3.153 22.884 1.00 92.88 191 MET A C 1
ATOM 1437 O O . MET A 1 191 ? 0.668 2.938 22.275 1.00 92.88 191 MET A O 1
ATOM 1441 N N . VAL A 1 192 ? -0.563 4.254 23.622 1.00 92.12 192 VAL A N 1
ATOM 1442 C CA . VAL A 1 192 ? 0.524 5.207 23.901 1.00 92.12 192 VAL A CA 1
ATOM 1443 C C . VAL A 1 192 ? 1.607 4.535 24.743 1.00 92.12 192 VAL A C 1
ATOM 1445 O O . VAL A 1 192 ? 2.786 4.635 24.403 1.00 92.12 192 VAL A O 1
ATOM 1448 N N . GLU A 1 193 ? 1.220 3.797 25.782 1.00 92.56 193 GLU A N 1
ATOM 1449 C CA . GLU A 1 193 ? 2.155 3.064 26.635 1.00 92.56 193 GLU A CA 1
ATOM 1450 C C . GLU A 1 193 ? 2.900 1.982 25.846 1.00 92.56 193 GLU A C 1
ATOM 1452 O O . GLU A 1 193 ? 4.125 1.904 25.912 1.00 92.56 193 GLU A O 1
ATOM 1457 N N . ALA A 1 194 ? 2.202 1.209 25.008 1.00 89.94 194 ALA A N 1
ATOM 1458 C CA . ALA A 1 194 ? 2.838 0.230 24.126 1.00 89.94 194 ALA A CA 1
ATOM 1459 C C . ALA A 1 194 ? 3.878 0.874 23.191 1.00 89.94 194 ALA A C 1
ATOM 1461 O O . ALA A 1 194 ? 4.946 0.306 22.965 1.00 89.94 194 ALA A O 1
ATOM 1462 N N . SER A 1 195 ? 3.599 2.083 22.687 1.00 87.75 195 SER A N 1
ATOM 1463 C CA . SER A 1 195 ? 4.554 2.853 21.876 1.00 87.75 195 SER A CA 1
ATOM 1464 C C . SER A 1 195 ? 5.795 3.240 22.670 1.00 87.75 195 SER A C 1
ATOM 1466 O O . SER A 1 195 ? 6.914 3.047 22.202 1.00 87.75 195 SER A O 1
ATOM 1468 N N . TYR A 1 196 ? 5.601 3.719 23.895 1.00 86.94 196 TYR A N 1
ATOM 1469 C CA . TYR A 1 196 ? 6.692 4.106 24.778 1.00 86.94 196 TYR A CA 1
ATOM 1470 C C . TYR A 1 196 ? 7.580 2.922 25.187 1.00 86.94 196 TYR A C 1
ATOM 1472 O O . TYR A 1 196 ? 8.808 3.040 25.195 1.00 86.94 196 TYR A O 1
ATOM 1480 N N . GLN A 1 197 ? 6.981 1.769 25.493 1.00 85.38 197 GLN A N 1
ATOM 1481 C CA . GLN A 1 197 ? 7.722 0.550 25.826 1.00 85.38 197 GLN A CA 1
ATOM 1482 C C . GLN A 1 197 ? 8.525 0.033 24.631 1.00 85.38 197 GLN A C 1
ATOM 1484 O O . GLN A 1 197 ? 9.688 -0.346 24.781 1.00 85.38 197 GLN A O 1
ATOM 1489 N N . GLU A 1 198 ? 7.947 0.083 23.429 1.00 82.94 198 GLU A N 1
ATOM 1490 C CA . GLU A 1 198 ? 8.669 -0.276 22.214 1.00 82.94 198 GLU A CA 1
ATOM 1491 C C . GLU A 1 198 ? 9.862 0.666 21.973 1.00 82.94 198 GLU A C 1
ATOM 1493 O O . GLU A 1 198 ? 10.969 0.192 21.707 1.00 82.94 198 GLU A O 1
ATOM 1498 N N . ASP A 1 199 ? 9.682 1.980 22.123 1.00 80.38 199 ASP A N 1
ATOM 1499 C CA . ASP A 1 199 ? 10.764 2.960 21.965 1.00 80.38 199 ASP A CA 1
ATOM 1500 C C . ASP A 1 199 ? 11.895 2.739 22.974 1.00 80.38 199 ASP A C 1
ATOM 1502 O O . ASP A 1 199 ? 13.066 2.779 22.604 1.00 80.38 199 ASP A O 1
ATOM 1506 N N . LYS A 1 200 ? 11.563 2.427 24.231 1.00 79.62 200 LYS A N 1
ATOM 1507 C CA . LYS A 1 200 ? 12.554 2.098 25.266 1.00 79.62 200 LYS A CA 1
ATOM 1508 C C . LYS A 1 200 ? 13.333 0.823 24.978 1.00 79.62 200 LYS A C 1
ATOM 1510 O O . LYS A 1 200 ? 14.523 0.758 25.270 1.00 79.62 200 LYS A O 1
ATOM 1515 N N . SER A 1 201 ? 12.654 -0.198 24.465 1.00 75.12 201 SER A N 1
ATOM 1516 C CA . SER A 1 201 ? 13.275 -1.493 24.173 1.00 75.12 201 SER A CA 1
ATOM 1517 C C . SER A 1 201 ? 14.218 -1.442 22.964 1.00 75.12 201 SER A C 1
ATOM 1519 O O . SER A 1 201 ? 15.118 -2.272 22.847 1.00 75.12 201 SER A O 1
ATOM 1521 N N . ASN A 1 202 ? 14.063 -0.439 22.096 1.00 73.81 202 ASN A N 1
ATOM 1522 C CA . ASN A 1 202 ? 14.869 -0.266 20.895 1.00 73.81 202 ASN A CA 1
ATOM 1523 C C . ASN A 1 202 ? 16.087 0.622 21.145 1.00 73.81 202 ASN A C 1
ATOM 1525 O O . ASN A 1 202 ? 16.125 1.798 20.790 1.00 73.81 202 ASN A O 1
ATOM 1529 N N . VAL A 1 203 ? 17.121 0.025 21.733 1.00 58.44 203 VAL A N 1
ATOM 1530 C CA . VAL A 1 203 ? 18.452 0.632 21.844 1.00 58.44 203 VAL A CA 1
ATOM 1531 C C . VAL A 1 203 ? 19.245 0.296 20.573 1.00 58.44 203 VAL A C 1
ATOM 1533 O O . VAL A 1 203 ? 20.039 -0.639 20.558 1.00 58.44 203 VAL A O 1
ATOM 1536 N N . GLY A 1 204 ? 18.981 1.004 19.469 1.00 69.50 204 GLY A N 1
ATOM 1537 C CA . GLY A 1 204 ? 19.660 0.784 18.184 1.00 69.50 204 GLY A CA 1
ATOM 1538 C C . GLY A 1 204 ? 18.903 1.334 16.972 1.00 69.50 204 GLY A C 1
ATOM 1539 O O . GLY A 1 204 ? 17.903 2.040 17.117 1.00 69.50 204 GLY A O 1
ATOM 1540 N N . ASP A 1 205 ? 19.383 1.001 15.772 1.00 72.44 205 ASP A N 1
ATOM 1541 C CA . ASP A 1 205 ? 18.697 1.342 14.525 1.00 72.44 205 ASP A CA 1
ATOM 1542 C C . ASP A 1 205 ? 17.356 0.604 14.430 1.00 72.44 205 ASP A C 1
ATOM 1544 O O . ASP A 1 205 ? 17.286 -0.623 14.497 1.00 72.44 205 ASP A O 1
ATOM 1548 N N . VAL A 1 206 ? 16.277 1.369 14.253 1.00 72.88 206 VAL A N 1
ATOM 1549 C CA . VAL A 1 206 ? 14.918 0.833 14.118 1.00 72.88 206 VAL A CA 1
ATOM 1550 C C . VAL A 1 206 ? 14.811 0.048 12.812 1.00 72.88 206 VAL A C 1
ATOM 1552 O O . VAL A 1 206 ? 15.019 0.611 11.728 1.00 72.88 206 VAL A O 1
ATOM 1555 N N . THR A 1 207 ? 14.445 -1.233 12.901 1.00 80.06 207 THR A N 1
ATOM 1556 C CA . THR A 1 207 ? 14.277 -2.082 11.717 1.00 80.06 207 THR A CA 1
ATOM 1557 C C . THR A 1 207 ? 13.107 -1.597 10.854 1.00 80.06 207 THR A C 1
ATOM 1559 O O . THR A 1 207 ? 12.230 -0.847 11.293 1.00 80.06 207 THR A O 1
ATOM 1562 N N . THR A 1 208 ? 13.069 -2.035 9.593 1.00 70.06 208 THR A N 1
ATOM 1563 C CA . THR A 1 208 ? 11.943 -1.741 8.688 1.00 70.06 208 THR A CA 1
ATOM 1564 C C . THR A 1 208 ? 10.605 -2.174 9.290 1.00 70.06 208 THR A C 1
ATOM 1566 O O . THR A 1 208 ? 9.640 -1.414 9.267 1.00 70.06 208 THR A O 1
ATOM 1569 N N . GLU A 1 209 ? 10.558 -3.384 9.843 1.00 76.75 209 GLU A N 1
ATOM 1570 C CA . GLU A 1 209 ? 9.353 -3.972 10.431 1.00 76.75 209 GLU A CA 1
ATOM 1571 C C . GLU A 1 209 ? 8.854 -3.141 11.608 1.00 76.75 209 GLU A C 1
ATOM 1573 O O . GLU A 1 209 ? 7.686 -2.760 11.650 1.00 76.75 209 GLU A O 1
ATOM 1578 N N . GLN A 1 210 ? 9.761 -2.775 12.516 1.00 79.50 210 GLN A N 1
ATOM 1579 C CA . GLN A 1 210 ? 9.443 -1.924 13.660 1.00 79.50 210 GLN A CA 1
ATOM 1580 C C . GLN A 1 210 ? 8.898 -0.572 13.201 1.00 79.50 210 GLN A C 1
ATOM 1582 O O . GLN A 1 210 ? 7.872 -0.108 13.691 1.00 79.50 210 GLN A O 1
ATOM 1587 N N . ARG A 1 211 ? 9.525 0.050 12.196 1.00 79.94 211 ARG A N 1
ATOM 1588 C CA . ARG A 1 211 ? 9.038 1.314 11.632 1.00 79.94 211 ARG A CA 1
ATOM 1589 C C . ARG A 1 211 ? 7.628 1.173 11.053 1.00 79.94 211 ARG A C 1
ATOM 1591 O O . ARG A 1 211 ? 6.787 2.027 11.320 1.00 79.94 211 ARG A O 1
ATOM 1598 N N . ALA A 1 212 ? 7.362 0.115 10.289 1.00 73.88 212 ALA A N 1
ATOM 1599 C CA . ALA A 1 212 ? 6.055 -0.128 9.686 1.00 73.88 212 ALA A CA 1
ATOM 1600 C C . ALA A 1 212 ? 4.966 -0.401 10.739 1.00 73.88 212 ALA A C 1
ATOM 1602 O O . ALA A 1 212 ? 3.869 0.149 10.626 1.00 73.88 212 ALA A O 1
ATOM 1603 N N . GLY A 1 213 ? 5.275 -1.186 11.775 1.00 80.38 213 GLY A N 1
ATOM 1604 C CA . GLY A 1 213 ? 4.376 -1.425 12.907 1.00 80.38 213 GLY A CA 1
ATOM 1605 C C . GLY A 1 213 ? 4.060 -0.136 13.670 1.00 80.38 213 GLY A C 1
ATOM 1606 O O . GLY A 1 213 ? 2.893 0.204 13.863 1.00 80.38 213 GLY A O 1
ATOM 1607 N N . ARG A 1 214 ? 5.082 0.662 14.009 1.00 84.12 214 ARG A N 1
ATOM 1608 C CA . ARG A 1 214 ? 4.901 1.970 14.667 1.00 84.12 214 ARG A CA 1
ATOM 1609 C C . ARG A 1 214 ? 4.027 2.920 13.856 1.00 84.12 214 ARG A C 1
ATOM 1611 O O . ARG A 1 214 ? 3.178 3.595 14.430 1.00 84.12 214 ARG A O 1
ATOM 1618 N N . GLN A 1 215 ? 4.217 2.973 12.538 1.00 80.75 215 GLN A N 1
ATOM 1619 C CA . GLN A 1 215 ? 3.389 3.792 11.650 1.00 80.75 215 GLN A CA 1
ATOM 1620 C C . GLN A 1 215 ? 1.913 3.372 11.701 1.00 80.75 215 GLN A C 1
ATOM 1622 O O . GLN A 1 215 ? 1.043 4.231 11.845 1.00 80.75 215 GLN A O 1
ATOM 1627 N N . GLU A 1 216 ? 1.616 2.070 11.622 1.00 81.62 216 GLU A N 1
ATOM 1628 C CA . GLU A 1 216 ? 0.230 1.586 11.710 1.00 81.62 216 GLU A CA 1
ATOM 1629 C C . GLU A 1 216 ? -0.370 1.881 13.086 1.00 81.62 216 GLU A C 1
ATOM 1631 O O . GLU A 1 216 ? -1.494 2.370 13.182 1.00 81.62 216 GLU A O 1
ATOM 1636 N N . ARG A 1 217 ? 0.405 1.699 14.159 1.00 85.06 217 ARG A N 1
ATOM 1637 C CA . ARG A 1 217 ? -0.035 2.056 15.509 1.00 85.06 217 ARG A CA 1
ATOM 1638 C C . ARG A 1 217 ? -0.340 3.547 15.644 1.00 85.06 217 ARG A C 1
ATOM 1640 O O . ARG A 1 217 ? -1.352 3.903 16.241 1.00 85.06 217 ARG A O 1
ATOM 1647 N N . GLN A 1 218 ? 0.484 4.425 15.072 1.00 85.12 218 GLN A N 1
ATOM 1648 C CA . GLN A 1 218 ? 0.220 5.869 15.044 1.00 85.12 218 GLN A CA 1
ATOM 1649 C C . GLN A 1 218 ? -1.074 6.197 14.286 1.00 85.12 218 GLN A C 1
ATOM 1651 O O . GLN A 1 218 ? -1.887 6.981 14.776 1.00 85.12 218 GLN A O 1
ATOM 1656 N N . ARG A 1 219 ? -1.321 5.545 13.143 1.00 84.19 219 ARG A N 1
ATOM 1657 C CA . ARG A 1 219 ? -2.582 5.677 12.390 1.00 84.19 219 ARG A CA 1
ATOM 1658 C C . ARG A 1 219 ? -3.796 5.240 13.220 1.00 84.19 219 ARG A C 1
ATOM 1660 O O . ARG A 1 219 ? -4.833 5.911 13.229 1.00 84.19 219 ARG A O 1
ATOM 1667 N N . LEU A 1 220 ? -3.674 4.127 13.941 1.00 83.56 220 LEU A N 1
ATOM 1668 C CA . LEU A 1 220 ? -4.722 3.623 14.829 1.00 83.56 220 LEU A CA 1
ATOM 1669 C C . LEU A 1 220 ? -4.952 4.555 16.027 1.00 83.56 220 LEU A C 1
ATOM 1671 O O . LEU A 1 220 ? -6.102 4.842 16.353 1.00 83.56 220 LEU A O 1
ATOM 1675 N N . LEU A 1 221 ? -3.891 5.110 16.619 1.00 86.06 221 LEU A N 1
ATOM 1676 C CA . LEU A 1 221 ? -3.973 6.121 17.680 1.00 86.06 221 LEU A CA 1
ATOM 1677 C C . LEU A 1 221 ? -4.749 7.365 17.232 1.00 86.06 221 LEU A C 1
ATOM 1679 O O . LEU A 1 221 ? -5.580 7.881 17.981 1.00 86.06 221 LEU A O 1
ATOM 1683 N N . GLU A 1 222 ? -4.516 7.850 16.010 1.00 86.19 222 GLU A N 1
ATOM 1684 C CA . GLU A 1 222 ? -5.291 8.957 15.437 1.00 86.19 222 GLU A CA 1
ATOM 1685 C C . GLU A 1 222 ? -6.770 8.591 15.264 1.00 86.19 222 GLU A C 1
ATOM 1687 O O . GLU A 1 222 ? -7.655 9.398 15.565 1.00 86.19 222 GLU A O 1
ATOM 1692 N N . SER A 1 223 ? -7.044 7.359 14.831 1.00 83.06 223 SER A N 1
ATOM 1693 C CA . SER A 1 223 ? -8.406 6.847 14.664 1.00 83.06 223 SER A CA 1
ATOM 1694 C C . SER A 1 223 ? -9.135 6.742 16.006 1.00 83.06 223 SER A C 1
ATOM 1696 O O . SER A 1 223 ? -10.251 7.245 16.139 1.00 83.06 223 SER A O 1
ATOM 1698 N N . ILE A 1 224 ? -8.485 6.200 17.037 1.00 84.88 224 ILE A N 1
ATOM 1699 C CA . ILE A 1 224 ? -9.047 6.108 18.390 1.00 84.88 224 ILE A CA 1
ATOM 1700 C C . ILE A 1 224 ? -9.241 7.491 19.002 1.00 84.88 224 ILE A C 1
ATOM 1702 O O . ILE A 1 224 ? -10.281 7.746 19.595 1.00 84.88 224 ILE A O 1
ATOM 1706 N N . ARG A 1 225 ? -8.321 8.438 18.790 1.00 84.94 225 ARG A N 1
ATOM 1707 C CA . ARG A 1 225 ? -8.521 9.828 19.230 1.00 84.94 225 ARG A CA 1
ATOM 1708 C C . ARG A 1 225 ? -9.801 10.434 18.639 1.00 84.94 225 ARG A C 1
ATOM 1710 O O . ARG A 1 225 ? -10.487 11.204 19.311 1.00 84.94 225 ARG A O 1
ATOM 1717 N N . ASN A 1 226 ? -10.135 10.108 17.391 1.00 84.38 226 ASN A N 1
ATOM 1718 C CA . ASN A 1 226 ? -11.387 10.544 16.767 1.00 84.38 226 ASN A CA 1
ATOM 1719 C C . ASN A 1 226 ? -12.610 9.788 17.314 1.00 84.38 226 ASN A C 1
ATOM 1721 O O . ASN A 1 226 ? -13.675 10.398 17.469 1.00 84.38 226 ASN A O 1
ATOM 1725 N N . LEU A 1 227 ? -12.455 8.506 17.663 1.00 82.50 227 LEU A N 1
ATOM 1726 C CA . LEU A 1 227 ? -13.484 7.722 18.351 1.00 82.50 227 LEU A CA 1
ATOM 1727 C C . LEU A 1 227 ? -13.786 8.286 19.742 1.00 82.50 227 LEU A C 1
ATOM 1729 O O . LEU A 1 227 ? -14.957 8.495 20.036 1.00 82.50 227 LEU A O 1
ATOM 1733 N N . VAL A 1 228 ? -12.771 8.630 20.545 1.00 84.25 228 VAL A N 1
ATOM 1734 C CA . VAL A 1 228 ? -12.933 9.276 21.863 1.00 84.25 228 VAL A CA 1
ATOM 1735 C C . VAL A 1 228 ? -13.775 10.542 21.727 1.00 84.25 228 VAL A C 1
ATOM 1737 O O . VAL A 1 228 ? -14.829 10.652 22.346 1.00 84.25 228 VAL A O 1
ATOM 1740 N N . LYS A 1 229 ? -13.393 11.451 20.819 1.00 86.69 229 LYS A N 1
ATOM 1741 C CA . LYS A 1 229 ? -14.157 12.685 20.557 1.00 86.69 229 LYS A CA 1
ATOM 1742 C C . LYS A 1 229 ? -15.597 12.407 20.122 1.00 86.69 229 LYS A C 1
ATOM 1744 O O . LYS A 1 229 ? -16.511 13.156 20.463 1.00 86.69 229 LYS A O 1
ATOM 1749 N N . SER A 1 230 ? -15.806 11.358 19.328 1.00 85.50 230 SER A N 1
ATOM 1750 C CA . SER A 1 230 ? -17.139 10.960 18.869 1.00 85.50 230 SER A CA 1
ATOM 1751 C C . SER A 1 230 ? -17.980 10.395 20.017 1.00 85.50 230 SER A C 1
ATOM 1753 O O . SER A 1 230 ? -19.147 10.762 20.137 1.00 85.50 230 SER A O 1
ATOM 1755 N N . ALA A 1 231 ? -17.382 9.573 20.879 1.00 83.38 231 ALA A N 1
ATOM 1756 C CA . ALA A 1 231 ? -18.017 8.969 22.045 1.00 83.38 231 ALA A CA 1
ATOM 1757 C C . ALA A 1 231 ? -18.390 10.025 23.097 1.00 83.38 231 ALA A C 1
ATOM 1759 O O . ALA A 1 231 ? -19.523 10.036 23.576 1.00 83.38 231 ALA A O 1
ATOM 1760 N N . GLU A 1 232 ? -17.491 10.970 23.388 1.00 84.88 232 GLU A N 1
ATOM 1761 C CA . GLU A 1 232 ? -17.756 12.126 24.259 1.00 84.88 232 GLU A CA 1
ATOM 1762 C C . GLU A 1 232 ? -18.919 12.978 23.731 1.00 84.88 232 GLU A C 1
ATOM 1764 O O . GLU A 1 232 ? -19.783 13.421 24.488 1.00 84.88 232 GLU A O 1
ATOM 1769 N N . ALA A 1 233 ? -18.993 13.146 22.408 1.00 88.25 233 ALA A N 1
ATOM 1770 C CA . ALA A 1 233 ? -20.094 13.824 21.732 1.00 88.25 233 ALA A CA 1
ATOM 1771 C C . ALA A 1 233 ? -21.362 12.956 21.575 1.00 88.25 233 ALA A C 1
ATOM 1773 O O . ALA A 1 233 ? -22.298 13.385 20.894 1.00 88.25 233 ALA A O 1
ATOM 1774 N N . LYS A 1 234 ? -21.403 11.750 22.165 1.00 84.38 234 LYS A N 1
ATOM 1775 C CA . LYS A 1 234 ? -22.502 10.767 22.076 1.00 84.38 234 LYS A CA 1
ATOM 1776 C C . LYS A 1 234 ? -22.909 10.422 20.639 1.00 84.38 234 LYS A C 1
ATOM 1778 O O . LYS A 1 234 ? -24.081 10.184 20.350 1.00 84.38 234 LYS A O 1
ATOM 1783 N N . ARG A 1 235 ? -21.949 10.432 19.713 1.00 83.38 235 ARG A N 1
ATOM 1784 C CA . ARG A 1 235 ? -22.174 10.057 18.314 1.00 83.38 235 ARG A CA 1
ATOM 1785 C C . ARG A 1 235 ? -22.066 8.540 18.149 1.00 83.38 235 ARG A C 1
ATOM 1787 O O . ARG A 1 235 ? -21.256 7.925 18.842 1.00 83.38 235 ARG A O 1
ATOM 1794 N N . PRO A 1 236 ? -22.814 7.942 17.206 1.00 81.50 236 PRO A N 1
ATOM 1795 C CA . PRO A 1 236 ? -22.662 6.530 16.875 1.00 81.50 236 PRO A CA 1
ATOM 1796 C C . PRO A 1 236 ? -21.221 6.210 16.466 1.00 81.50 236 PRO A C 1
ATOM 1798 O O . PRO A 1 236 ? -20.634 6.918 15.642 1.00 81.50 236 PRO A O 1
ATOM 1801 N N . LEU A 1 237 ? -20.664 5.140 17.033 1.00 83.88 237 LEU A N 1
ATOM 1802 C CA . LEU A 1 237 ? -19.305 4.679 16.733 1.00 83.88 237 LEU A CA 1
ATOM 1803 C C . LEU A 1 237 ? -19.272 3.640 15.606 1.00 83.88 237 LEU A C 1
ATOM 1805 O O . LEU A 1 237 ? -18.227 3.455 14.987 1.00 83.88 237 LEU A O 1
ATOM 1809 N N . ASP A 1 238 ? -20.413 3.014 15.298 1.00 81.12 238 ASP A N 1
ATOM 1810 C CA . ASP A 1 238 ? -20.507 1.856 14.403 1.00 81.12 238 ASP A CA 1
ATOM 1811 C C . ASP A 1 238 ? -19.859 2.087 13.041 1.00 81.12 238 ASP A C 1
ATOM 1813 O O . ASP A 1 238 ? -19.093 1.255 12.576 1.00 81.12 238 ASP A O 1
ATOM 1817 N N . SER A 1 239 ? -20.100 3.230 12.397 1.00 76.38 239 SER A N 1
ATOM 1818 C CA . SER A 1 239 ? -19.543 3.498 11.065 1.00 76.38 239 SER A CA 1
ATOM 1819 C C . SER A 1 239 ? -18.018 3.632 11.064 1.00 76.38 239 SER A C 1
ATOM 1821 O O . SER A 1 239 ? -17.367 3.248 10.093 1.00 76.38 239 SER A O 1
ATOM 1823 N N . GLN A 1 240 ? -17.440 4.159 12.145 1.00 76.25 240 GLN A N 1
ATOM 1824 C CA . GLN A 1 240 ? -15.994 4.323 12.286 1.00 76.25 240 GLN A CA 1
ATOM 1825 C C . GLN A 1 240 ? -15.331 2.997 12.662 1.00 76.25 240 GLN A C 1
ATOM 1827 O O . GLN A 1 240 ? -14.316 2.636 12.070 1.00 76.25 240 GLN A O 1
ATOM 1832 N N . VAL A 1 241 ? -15.934 2.248 13.588 1.00 79.69 241 VAL A N 1
ATOM 1833 C CA . VAL A 1 241 ? -15.428 0.934 13.999 1.00 79.69 241 VAL A CA 1
ATOM 1834 C C . VAL A 1 241 ? -15.557 -0.082 12.862 1.00 79.69 241 VAL A C 1
ATOM 1836 O O . VAL A 1 241 ? -14.571 -0.730 12.535 1.00 79.69 241 VAL A O 1
ATOM 1839 N N . ASN A 1 242 ? -16.695 -0.138 12.161 1.00 75.75 242 ASN A N 1
ATOM 1840 C CA . ASN A 1 242 ? -16.885 -1.037 11.014 1.00 75.75 242 ASN A CA 1
ATOM 1841 C C . ASN A 1 242 ? -15.877 -0.763 9.887 1.00 75.75 242 ASN A C 1
ATOM 1843 O O . ASN A 1 242 ? -15.463 -1.689 9.191 1.00 75.75 242 ASN A O 1
ATOM 1847 N N . ARG A 1 243 ? -15.469 0.501 9.685 1.00 74.25 243 ARG A N 1
ATOM 1848 C CA . ARG A 1 243 ? -14.408 0.836 8.723 1.00 74.25 243 ARG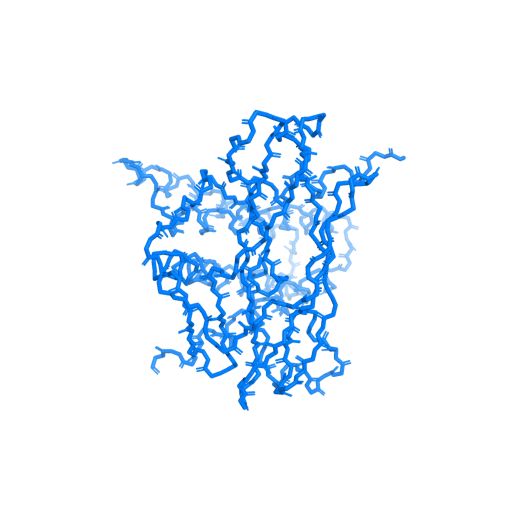 A CA 1
ATOM 1849 C C . ARG A 1 243 ? -13.078 0.204 9.143 1.00 74.25 243 ARG A C 1
ATOM 1851 O O . ARG A 1 243 ? -12.427 -0.404 8.302 1.00 74.25 243 ARG A O 1
ATOM 1858 N N . LEU A 1 244 ? -12.701 0.322 10.417 1.00 72.12 244 LEU A N 1
ATOM 1859 C CA . LEU A 1 244 ? -11.462 -0.263 10.943 1.00 72.12 244 LEU A CA 1
ATOM 1860 C C . LEU A 1 244 ? -11.493 -1.798 10.915 1.00 72.12 244 LEU A C 1
ATOM 1862 O O . LEU A 1 244 ? -10.503 -2.407 10.527 1.00 72.12 244 LEU A O 1
ATOM 1866 N N . GLU A 1 245 ? -12.633 -2.414 11.244 1.00 73.56 245 GLU A N 1
ATOM 1867 C CA . GLU A 1 245 ? -12.860 -3.863 11.118 1.00 73.56 245 GLU A CA 1
ATOM 1868 C C . GLU A 1 245 ? -12.695 -4.323 9.663 1.00 73.56 245 GLU A C 1
ATOM 1870 O O . GLU A 1 245 ? -11.915 -5.226 9.382 1.00 73.56 245 GLU A O 1
ATOM 1875 N N . THR A 1 246 ? -13.340 -3.636 8.714 1.00 68.56 246 THR A N 1
ATOM 1876 C CA . THR A 1 246 ? -13.246 -3.966 7.280 1.00 68.56 246 THR A CA 1
ATOM 1877 C C . THR A 1 246 ? -11.810 -3.849 6.763 1.00 68.56 246 THR A C 1
ATOM 1879 O O . THR A 1 246 ? -11.361 -4.668 5.957 1.00 68.56 246 THR A O 1
ATOM 1882 N N . GLU A 1 247 ? -11.078 -2.824 7.202 1.00 65.81 247 GLU A N 1
ATOM 1883 C CA . GLU A 1 247 ? -9.665 -2.650 6.867 1.00 65.81 247 GLU A CA 1
ATOM 1884 C C . GLU A 1 247 ? -8.810 -3.783 7.447 1.00 65.81 247 GLU A C 1
ATOM 1886 O O . GLU A 1 247 ? -7.986 -4.346 6.728 1.00 65.81 247 GLU A O 1
ATOM 1891 N N . ALA A 1 248 ? -9.035 -4.157 8.708 1.00 67.12 248 ALA A N 1
ATOM 1892 C CA . ALA A 1 248 ? -8.326 -5.245 9.368 1.00 67.12 248 ALA A CA 1
ATOM 1893 C C . ALA A 1 248 ? -8.591 -6.594 8.695 1.00 67.12 248 ALA A C 1
ATOM 1895 O O . ALA A 1 248 ? -7.647 -7.279 8.316 1.00 67.12 248 ALA A O 1
ATOM 1896 N N . ASP A 1 249 ? -9.853 -6.945 8.454 1.00 64.38 249 ASP A N 1
ATOM 1897 C CA . ASP A 1 249 ? -10.238 -8.199 7.800 1.00 64.38 249 ASP A CA 1
ATOM 1898 C C . ASP A 1 249 ? -9.636 -8.312 6.399 1.00 64.38 249 ASP A C 1
ATOM 1900 O O . ASP A 1 249 ? -9.128 -9.366 6.004 1.00 64.38 249 ASP A O 1
ATOM 1904 N N . SER A 1 250 ? -9.606 -7.195 5.666 1.00 59.03 250 SER A N 1
ATOM 1905 C CA . SER A 1 250 ? -8.945 -7.120 4.364 1.00 59.03 250 SER A CA 1
ATOM 1906 C C . SER A 1 250 ? -7.446 -7.438 4.462 1.00 59.03 250 SER A C 1
ATOM 1908 O O . SER A 1 250 ? -6.882 -8.033 3.544 1.00 59.03 250 SER A O 1
ATOM 1910 N N . LEU A 1 251 ? -6.799 -7.081 5.574 1.00 59.41 251 LEU A N 1
ATOM 1911 C CA . LEU A 1 251 ? -5.374 -7.311 5.820 1.00 59.41 251 LEU A CA 1
ATOM 1912 C C . LEU A 1 251 ? -5.073 -8.741 6.253 1.00 59.41 251 LEU A C 1
ATOM 1914 O O . LEU A 1 251 ? -4.133 -9.354 5.741 1.00 59.41 251 LEU A O 1
ATOM 1918 N N . LEU A 1 252 ? -5.910 -9.309 7.118 1.00 57.28 252 LEU A N 1
ATOM 1919 C CA . LEU A 1 252 ? -5.728 -10.677 7.604 1.00 57.28 252 LEU A CA 1
ATOM 1920 C C . LEU A 1 252 ? -6.012 -11.705 6.511 1.00 57.28 252 LEU A C 1
ATOM 1922 O O . LEU A 1 252 ? -5.280 -12.689 6.389 1.00 57.28 252 LEU A O 1
ATOM 1926 N N . ALA A 1 253 ? -7.004 -11.449 5.654 1.00 54.59 253 ALA A N 1
ATOM 1927 C CA . ALA A 1 253 ? -7.307 -12.304 4.509 1.00 54.59 253 ALA A CA 1
ATOM 1928 C C . ALA A 1 253 ? -6.119 -12.442 3.534 1.00 54.59 253 ALA A C 1
ATOM 1930 O O . ALA A 1 253 ? -5.973 -13.482 2.889 1.00 54.59 253 ALA A O 1
ATOM 1931 N N . GLY A 1 254 ? -5.253 -11.425 3.448 1.00 49.34 254 GLY A N 1
ATOM 1932 C CA . GLY A 1 254 ? -4.012 -11.473 2.670 1.00 49.34 254 GLY A CA 1
ATOM 1933 C C . GLY A 1 254 ? -2.860 -12.217 3.363 1.00 49.34 254 GLY A C 1
ATOM 1934 O O . GLY A 1 254 ? -1.995 -12.758 2.678 1.00 49.34 254 GLY A O 1
ATOM 1935 N N . ALA A 1 255 ? -2.843 -12.271 4.700 1.00 41.22 255 ALA A N 1
ATOM 1936 C CA . ALA A 1 255 ? -1.755 -12.853 5.493 1.00 41.22 255 ALA A CA 1
ATOM 1937 C C . ALA A 1 255 ? -1.914 -14.366 5.763 1.00 41.22 255 ALA A C 1
ATOM 1939 O O . ALA A 1 255 ? -0.923 -15.092 5.807 1.00 41.22 255 ALA A O 1
ATOM 1940 N N . VAL A 1 256 ? -3.151 -14.862 5.906 1.00 37.47 256 VAL A N 1
ATOM 1941 C CA . VAL A 1 256 ? -3.455 -16.240 6.357 1.00 37.47 256 VAL A CA 1
ATOM 1942 C C . VAL A 1 256 ? -3.033 -17.342 5.366 1.00 37.47 256 VAL A C 1
ATOM 1944 O O . VAL A 1 256 ? -2.888 -18.491 5.765 1.00 37.47 256 VAL A O 1
ATOM 1947 N N . ARG A 1 257 ? -2.770 -17.035 4.088 1.00 43.34 257 ARG A N 1
ATOM 1948 C CA . ARG A 1 257 ? -2.405 -18.055 3.078 1.00 43.34 257 ARG A CA 1
ATOM 1949 C C . ARG A 1 257 ? -0.904 -18.380 2.973 1.00 43.34 257 ARG A C 1
ATOM 1951 O O . ARG A 1 257 ? -0.529 -19.105 2.059 1.00 43.34 257 ARG A O 1
ATOM 1958 N N . ARG A 1 258 ? -0.045 -17.849 3.854 1.00 40.72 258 ARG A N 1
ATOM 1959 C CA . ARG A 1 258 ? 1.416 -18.102 3.836 1.00 40.72 258 ARG A CA 1
ATOM 1960 C C . ARG A 1 258 ? 1.951 -18.958 4.995 1.00 40.72 258 ARG A C 1
ATOM 1962 O O . ARG A 1 258 ? 3.167 -19.019 5.157 1.00 40.72 258 ARG A O 1
ATOM 1969 N N . ASN A 1 259 ? 1.080 -19.623 5.754 1.00 34.69 259 ASN A N 1
ATOM 1970 C CA . ASN A 1 259 ? 1.494 -20.683 6.681 1.00 34.69 259 ASN A CA 1
ATOM 1971 C C . ASN A 1 259 ? 1.254 -22.058 6.065 1.00 34.69 259 ASN A C 1
ATOM 1973 O O . ASN A 1 259 ? 0.131 -22.266 5.555 1.00 34.69 259 ASN A O 1
#

Foldseek 3Di:
DPPPPVVVVVLVVLDDDADDQDPPKDADDQKDWAPFDADLVQRKTKIKIWGQDQFKFLWWKKWKWFAFPVRDIDTQGMDIFVCLSQLFSFAVVNCVVPDPRRHIAHHRRIDMDMDHRDPPPPSVGGPDMDMGTQKIATNLRDMGHGPVVVVLSVLLSVLLLVLLVVQLVQLVCLQVDPQSLVSLVVSLVVLVVVLVVLVVVDPDDQDSSNSSNSVSSVVVSVLSVVSNVCSVVVHRCCVSSVVSVVSNVSSVVRVVSPD

pLDDT: mean 73.51, std 19.71, range [23.7, 96.0]

Secondary structure (DSSP, 8-state):
--SSSHHHHHTTSSSSSPPPPPTTPPPP-SEEEEEEEEETTTTEEEEEEEE-SSSPEEEEEEEEEEEETT--EEEEEEEE-HHHHSS----HHHHTTS---TT-B-TT-EEEEEEE--BTB-GGGEEEEEEEEEEEEETTS-EEE-HHHHHHHHHHHHHHHHHHHHHHHHHHHGGG-SSHHHHHHHHHHHHHHHHHHHHHH--SPPPHHHHHHHHHHHHHHHHHHHHHHHHHTT---HHHHHHHHHHHHHHHHHHGGG-